Protein AF-A0AA35JMY0-F1 (afdb_monomer_lite)

Organism: Saccharomyces uvarum (NCBI:txid230603)

InterPro domains:
  IPR012470 PDR1 up-regulated protein 1-like [PF07954] (32-200)

Structure (mmCIF, N/CA/C/O backbone):
data_AF-A0AA35JMY0-F1
#
_entry.id   AF-A0AA35JMY0-F1
#
loop_
_atom_site.group_PDB
_atom_site.id
_atom_site.type_symbol
_atom_site.label_atom_id
_atom_site.label_alt_id
_atom_site.label_comp_id
_atom_site.label_asym_id
_atom_site.label_entity_id
_atom_site.label_seq_id
_atom_site.pdbx_PDB_ins_code
_atom_site.Cartn_x
_atom_site.Cartn_y
_atom_site.Cartn_z
_atom_site.occupancy
_atom_site.B_iso_or_equiv
_atom_site.auth_seq_id
_atom_site.auth_comp_id
_atom_site.auth_asym_id
_atom_site.auth_atom_id
_atom_site.pdbx_PDB_model_num
ATOM 1 N N . MET A 1 1 ? 14.045 -57.593 -53.885 1.00 45.78 1 MET A N 1
ATOM 2 C CA . MET A 1 1 ? 14.157 -57.003 -52.536 1.00 45.78 1 MET A CA 1
ATOM 3 C C . MET A 1 1 ? 14.607 -55.562 -52.691 1.00 45.78 1 MET A C 1
ATOM 5 O O . MET A 1 1 ? 15.755 -55.337 -53.034 1.00 45.78 1 MET A O 1
ATOM 9 N N . LEU A 1 2 ? 13.684 -54.616 -52.549 1.00 40.22 2 LEU A N 1
ATOM 10 C CA . LEU A 1 2 ? 13.948 -53.176 -52.483 1.00 40.22 2 LEU A CA 1
ATOM 11 C C . LEU A 1 2 ? 12.751 -52.584 -51.735 1.00 40.22 2 LEU A C 1
ATOM 13 O O . LEU A 1 2 ? 11.713 -52.295 -52.327 1.00 40.22 2 LEU A O 1
ATOM 17 N N . GLY A 1 3 ? 12.860 -52.570 -50.407 1.00 39.22 3 GLY A N 1
ATOM 18 C CA . GLY A 1 3 ? 11.890 -51.925 -49.532 1.00 39.22 3 GLY A CA 1
ATOM 19 C C . GLY A 1 3 ? 12.074 -50.418 -49.634 1.00 39.22 3 GLY A C 1
ATOM 20 O O . GLY A 1 3 ? 13.166 -49.915 -49.387 1.00 39.22 3 GLY A O 1
ATOM 21 N N . LYS A 1 4 ? 11.021 -49.712 -50.047 1.00 45.56 4 LYS A N 1
ATOM 22 C CA . LYS A 1 4 ? 10.926 -48.264 -49.884 1.00 45.56 4 LYS A CA 1
ATOM 23 C C . LYS A 1 4 ? 10.502 -48.002 -48.444 1.00 45.56 4 LYS A C 1
ATOM 25 O O . LYS A 1 4 ? 9.376 -48.319 -48.076 1.00 45.56 4 LYS A O 1
ATOM 30 N N . GLU A 1 5 ? 11.413 -47.462 -47.648 1.00 44.62 5 GLU A N 1
ATOM 31 C CA . GLU A 1 5 ? 11.080 -46.814 -46.384 1.00 44.62 5 GLU A CA 1
ATOM 32 C C . GLU A 1 5 ? 10.416 -45.470 -46.707 1.00 44.62 5 GLU A C 1
ATOM 34 O O . GLU A 1 5 ? 11.042 -44.554 -47.242 1.00 44.62 5 GLU A O 1
ATOM 39 N N . GLU A 1 6 ? 9.115 -45.371 -46.437 1.00 40.38 6 GLU A N 1
ATOM 40 C CA . GLU A 1 6 ? 8.417 -44.093 -46.351 1.00 40.38 6 GLU A CA 1
ATOM 41 C C . GLU A 1 6 ? 8.789 -43.428 -45.025 1.00 40.38 6 GLU A C 1
ATOM 43 O O . GLU A 1 6 ? 8.288 -43.779 -43.958 1.00 40.38 6 GLU A O 1
ATOM 48 N N . SER A 1 7 ? 9.676 -42.440 -45.097 1.00 44.41 7 SER A N 1
ATOM 49 C CA . SER A 1 7 ? 9.934 -41.509 -44.004 1.00 44.41 7 SER A CA 1
ATOM 50 C C . SER A 1 7 ? 8.711 -40.614 -43.791 1.00 44.41 7 SER A C 1
ATOM 52 O O . SER A 1 7 ? 8.608 -39.526 -44.359 1.00 44.41 7 SER A O 1
ATOM 54 N N . GLN A 1 8 ? 7.781 -41.054 -42.945 1.00 41.25 8 GLN A N 1
ATOM 55 C CA . GLN A 1 8 ? 6.815 -40.172 -42.296 1.00 41.25 8 GLN A CA 1
ATOM 56 C C . GLN A 1 8 ? 7.553 -39.297 -41.276 1.00 41.25 8 GLN A C 1
ATOM 58 O O . GLN A 1 8 ? 7.654 -39.631 -40.101 1.00 41.25 8 GLN A O 1
ATOM 63 N N . ASN A 1 9 ? 8.081 -38.162 -41.729 1.00 44.16 9 ASN A N 1
ATOM 64 C CA . ASN A 1 9 ? 8.510 -37.079 -40.849 1.00 44.16 9 ASN A CA 1
ATOM 65 C C . ASN A 1 9 ? 7.818 -35.788 -41.295 1.00 44.16 9 ASN A C 1
ATOM 67 O O . ASN A 1 9 ? 8.393 -34.926 -41.948 1.00 44.16 9 ASN A O 1
ATOM 71 N N . ALA A 1 10 ? 6.535 -35.698 -40.950 1.00 41.53 10 ALA A N 1
ATOM 72 C CA . ALA A 1 10 ? 5.748 -34.472 -40.988 1.00 41.53 10 ALA A CA 1
ATOM 73 C C . ALA A 1 10 ? 5.119 -34.266 -39.601 1.00 41.53 10 ALA A C 1
ATOM 75 O O . ALA A 1 10 ? 3.918 -34.418 -39.384 1.00 41.53 10 ALA A O 1
ATOM 76 N N . HIS A 1 11 ? 5.976 -33.970 -38.627 1.00 40.06 11 HIS A N 1
ATOM 77 C CA . HIS A 1 11 ? 5.605 -33.395 -37.333 1.00 40.06 11 HIS A CA 1
ATOM 78 C C . HIS A 1 11 ? 6.356 -32.070 -37.172 1.00 40.06 11 HIS A C 1
ATOM 80 O O . HIS A 1 11 ? 7.231 -31.904 -36.333 1.00 40.06 11 HIS A O 1
ATOM 86 N N . SER A 1 12 ? 6.036 -31.118 -38.043 1.00 46.97 12 SER A N 1
ATOM 87 C CA . SER A 1 12 ? 6.478 -29.728 -37.936 1.00 46.97 12 SER A CA 1
ATOM 88 C C . SER A 1 12 ? 5.347 -28.851 -38.464 1.00 46.97 12 SER A C 1
ATOM 90 O O . SER A 1 12 ? 5.264 -28.576 -39.658 1.00 46.97 12 SER A O 1
ATOM 92 N N . GLY A 1 13 ? 4.401 -28.515 -37.589 1.00 40.03 13 GLY A N 1
ATOM 93 C CA . GLY A 1 13 ? 3.223 -27.734 -37.984 1.00 40.03 13 GLY A CA 1
ATOM 94 C C . GLY A 1 13 ? 2.142 -27.553 -36.919 1.00 40.03 13 GLY A C 1
ATOM 95 O O . GLY A 1 13 ? 1.130 -26.927 -37.201 1.00 40.03 13 GLY A O 1
ATOM 96 N N . GLN A 1 14 ? 2.336 -28.060 -35.698 1.00 40.75 14 GLN A N 1
ATOM 97 C CA . GLN A 1 14 ? 1.513 -27.708 -34.538 1.00 40.75 14 GLN A CA 1
ATOM 98 C C . GLN A 1 14 ? 2.301 -26.790 -33.591 1.00 40.75 14 GLN A C 1
ATOM 100 O O . GLN A 1 14 ? 2.479 -27.083 -32.417 1.00 40.75 14 GLN A O 1
ATOM 105 N N . GLU A 1 15 ? 2.775 -25.657 -34.111 1.00 42.94 15 GLU A N 1
ATOM 106 C CA . GLU A 1 15 ? 3.066 -24.463 -33.295 1.00 42.94 15 GLU A CA 1
ATOM 107 C C . GLU A 1 15 ? 1.832 -23.544 -33.235 1.00 42.94 15 GLU A C 1
ATOM 109 O O . GLU A 1 15 ? 1.932 -22.328 -33.102 1.00 42.94 15 GLU A O 1
ATOM 114 N N . ILE A 1 16 ? 0.637 -24.131 -33.337 1.00 47.00 16 ILE A N 1
ATOM 115 C CA . ILE A 1 16 ? -0.617 -23.433 -33.083 1.00 47.00 16 ILE A CA 1
ATOM 116 C C . ILE A 1 16 ? -0.778 -23.371 -31.566 1.00 47.00 16 ILE A C 1
ATOM 118 O O . ILE A 1 16 ? -1.162 -24.339 -30.914 1.00 47.00 16 ILE A O 1
ATOM 122 N N . GLU A 1 17 ? -0.398 -22.222 -31.015 1.00 48.06 17 GLU A N 1
ATOM 123 C CA . GLU A 1 17 ? -1.314 -21.457 -30.171 1.00 48.06 17 GLU A CA 1
ATOM 124 C C . GLU A 1 17 ? -2.043 -22.277 -29.100 1.00 48.06 17 GLU A C 1
ATOM 126 O O . GLU A 1 17 ? -3.267 -22.294 -29.015 1.00 48.06 17 GLU A O 1
ATOM 131 N N . ASN A 1 18 ? -1.297 -22.847 -28.156 1.00 54.75 18 ASN A N 1
ATOM 132 C CA . ASN A 1 18 ? -1.844 -22.978 -26.805 1.00 54.75 18 ASN A CA 1
ATOM 133 C C . ASN A 1 18 ? -1.841 -21.586 -26.146 1.00 54.75 18 ASN A C 1
ATOM 135 O O . ASN A 1 18 ? -1.177 -21.342 -25.135 1.00 54.75 18 ASN A O 1
ATOM 139 N N . GLU A 1 19 ? -2.537 -20.629 -26.767 1.00 59.16 19 GLU A N 1
ATOM 140 C CA . GLU A 1 19 ? -2.896 -19.373 -26.130 1.00 59.16 19 GLU A CA 1
ATOM 141 C C . GLU A 1 19 ? -3.836 -19.747 -24.989 1.00 59.16 19 GLU A C 1
ATOM 143 O O . GLU A 1 19 ? -4.967 -20.187 -25.187 1.00 59.16 19 GLU A O 1
ATOM 148 N N . LEU A 1 20 ? -3.325 -19.691 -23.759 1.00 71.56 20 LEU A N 1
ATOM 149 C CA . LEU A 1 20 ? -4.120 -20.081 -22.605 1.00 71.56 20 LEU A CA 1
ATOM 150 C C . LEU A 1 20 ? -5.391 -19.214 -22.575 1.00 71.56 20 LEU A C 1
ATOM 152 O O . LEU A 1 20 ? -5.284 -17.994 -22.704 1.00 71.56 20 LEU A O 1
ATOM 156 N N . PRO A 1 21 ? -6.580 -19.782 -22.304 1.0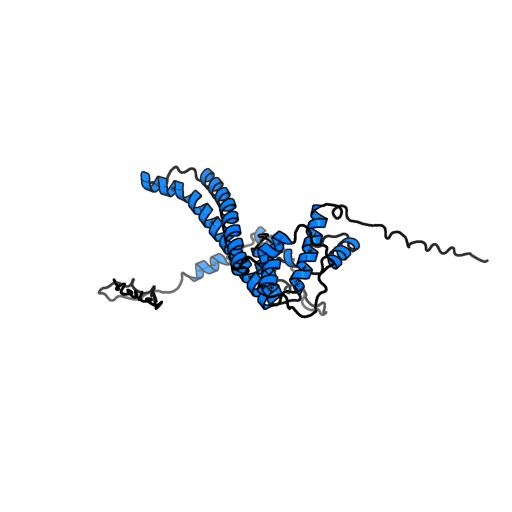0 74.62 21 PRO A N 1
ATOM 157 C CA . PRO A 1 21 ? -7.869 -19.086 -22.442 1.00 74.62 21 PRO A CA 1
ATOM 158 C C . PRO A 1 21 ? -8.038 -17.875 -21.503 1.00 74.62 21 PRO A C 1
ATOM 160 O O . PRO A 1 21 ? -9.022 -17.139 -21.569 1.00 74.62 21 PRO A O 1
ATOM 163 N N . PHE A 1 22 ? -7.104 -17.656 -20.573 1.00 79.25 22 PHE A N 1
ATOM 164 C CA . PHE A 1 22 ? -7.071 -16.457 -19.740 1.00 79.25 22 PHE A CA 1
ATOM 165 C C . PHE A 1 22 ? -6.272 -15.294 -20.353 1.00 79.25 22 PHE A C 1
ATOM 167 O O . PHE A 1 22 ? -6.465 -14.166 -19.903 1.00 79.25 22 PHE A O 1
ATOM 174 N N . MET A 1 23 ? -5.410 -15.533 -21.349 1.00 79.44 23 MET A N 1
ATOM 175 C CA . MET A 1 23 ? -4.573 -14.502 -21.982 1.00 79.44 23 MET A CA 1
ATOM 176 C C . MET A 1 23 ? -5.393 -13.503 -22.801 1.00 79.44 23 MET A C 1
ATOM 178 O O . MET A 1 23 ? -5.073 -12.316 -22.845 1.00 79.44 23 MET A O 1
ATOM 182 N N . GLU A 1 24 ? -6.506 -13.952 -23.374 1.00 83.38 24 GLU A N 1
ATOM 183 C CA . GLU A 1 24 ? -7.422 -13.094 -24.127 1.00 83.38 24 GLU A CA 1
ATOM 184 C C . GLU A 1 24 ? -8.204 -12.124 -23.232 1.00 83.38 24 GLU A C 1
ATOM 186 O O . GLU A 1 24 ? -8.737 -11.118 -23.710 1.00 83.38 24 GLU A O 1
ATOM 191 N N . ARG A 1 25 ? -8.262 -12.383 -21.916 1.00 90.62 25 ARG A N 1
ATOM 192 C CA . ARG A 1 25 ? -9.084 -11.592 -20.998 1.00 90.62 25 ARG A CA 1
ATOM 193 C C . ARG A 1 25 ? -8.548 -10.157 -20.884 1.00 90.62 25 ARG A C 1
ATOM 195 O O . ARG A 1 25 ? -7.354 -9.957 -20.655 1.00 90.62 25 ARG A O 1
ATOM 202 N N . PRO A 1 26 ? -9.423 -9.133 -20.914 1.00 91.44 26 PRO A N 1
ATOM 203 C CA . PRO A 1 26 ? -8.998 -7.731 -20.924 1.00 91.44 26 PRO A CA 1
ATOM 204 C C . PRO A 1 26 ? -8.248 -7.316 -19.651 1.00 91.44 26 PRO A C 1
ATOM 206 O O . PRO A 1 26 ? -7.350 -6.480 -19.705 1.00 91.44 26 PRO A O 1
ATOM 209 N N . TRP A 1 27 ? -8.577 -7.910 -18.498 1.00 90.00 27 TRP A N 1
ATOM 210 C CA . TRP A 1 27 ? -7.848 -7.646 -17.254 1.00 90.00 27 TRP A CA 1
ATOM 211 C C . TRP A 1 27 ? -6.418 -8.199 -17.293 1.00 90.00 27 TRP A C 1
ATOM 213 O O . TRP A 1 27 ? -5.529 -7.594 -16.699 1.00 90.00 27 TRP A O 1
ATOM 223 N N . PHE A 1 28 ? -6.189 -9.320 -17.990 1.00 90.25 28 PHE A N 1
ATOM 224 C CA . PHE A 1 28 ? -4.869 -9.936 -18.094 1.00 90.25 28 PHE A CA 1
ATOM 225 C C . PHE A 1 28 ? -3.967 -9.104 -18.999 1.00 90.25 28 PHE A C 1
ATOM 227 O O . PHE A 1 28 ? -2.862 -8.774 -18.585 1.00 90.25 28 PHE A O 1
ATOM 234 N N . LYS A 1 29 ? -4.464 -8.678 -20.170 1.00 90.38 29 LYS A N 1
ATOM 235 C CA . LYS A 1 29 ? -3.730 -7.786 -21.085 1.00 90.38 29 LYS A CA 1
ATOM 236 C C . LYS A 1 29 ? -3.263 -6.510 -20.378 1.00 90.38 29 LYS A C 1
ATOM 238 O O . LYS A 1 29 ? -2.079 -6.199 -20.409 1.00 90.38 29 LYS A O 1
ATOM 243 N N . LYS A 1 30 ? -4.162 -5.853 -19.632 1.00 90.50 30 LYS A N 1
ATOM 244 C CA . LYS A 1 30 ? -3.826 -4.668 -18.822 1.00 90.50 30 LYS A CA 1
ATOM 245 C C . LYS A 1 30 ? -2.805 -4.969 -17.724 1.00 90.50 30 LYS A C 1
ATOM 247 O O . LYS A 1 30 ? -1.885 -4.192 -17.507 1.00 90.50 30 LYS A O 1
ATOM 252 N N . ALA A 1 31 ? -2.961 -6.082 -17.007 1.00 89.25 31 ALA A N 1
ATOM 253 C CA . ALA A 1 31 ? -2.015 -6.467 -15.961 1.00 89.25 31 ALA A CA 1
ATOM 254 C C . ALA A 1 31 ? -0.629 -6.800 -16.533 1.00 89.25 31 ALA A C 1
ATOM 256 O O . ALA A 1 31 ? 0.378 -6.481 -15.909 1.00 89.25 31 ALA A O 1
ATOM 257 N N . TYR A 1 32 ? -0.584 -7.421 -17.711 1.00 91.00 32 TYR A N 1
ATOM 258 C CA . TYR A 1 32 ? 0.640 -7.758 -18.423 1.00 91.00 32 TYR A CA 1
ATOM 259 C C . TYR A 1 32 ? 1.364 -6.508 -18.930 1.00 91.00 32 TYR A C 1
ATOM 261 O O . TYR A 1 32 ? 2.553 -6.355 -18.672 1.00 91.00 32 TYR A O 1
ATOM 269 N N . GLU A 1 33 ? 0.639 -5.573 -19.543 1.00 92.12 33 GLU A N 1
ATOM 270 C CA . GLU A 1 33 ? 1.162 -4.261 -19.942 1.00 92.12 33 GLU A CA 1
ATOM 271 C C . GLU A 1 33 ? 1.738 -3.503 -18.737 1.00 92.12 33 GLU A C 1
ATOM 273 O O . GLU A 1 33 ? 2.888 -3.074 -18.760 1.00 92.12 33 GLU A O 1
ATOM 278 N N . LYS A 1 34 ? 0.995 -3.448 -17.621 1.00 91.19 34 LYS A N 1
ATOM 279 C CA . LYS A 1 34 ? 1.494 -2.859 -16.369 1.00 91.19 34 LYS A CA 1
ATOM 280 C C . LYS A 1 34 ? 2.696 -3.595 -15.785 1.00 91.19 34 LYS A C 1
ATOM 282 O O . LYS A 1 34 ? 3.521 -2.967 -15.129 1.00 91.19 34 LYS A O 1
ATOM 287 N N . ALA A 1 35 ? 2.803 -4.906 -15.987 1.00 91.94 35 ALA A N 1
ATOM 288 C CA . ALA A 1 35 ? 3.957 -5.676 -15.539 1.00 91.94 35 ALA A CA 1
ATOM 289 C C . ALA A 1 35 ? 5.205 -5.377 -16.380 1.00 91.94 35 ALA A C 1
ATOM 291 O O . ALA A 1 35 ? 6.293 -5.298 -15.812 1.00 91.94 35 ALA A O 1
ATOM 292 N N . ILE A 1 36 ? 5.052 -5.188 -17.696 1.00 93.88 36 ILE A N 1
ATOM 293 C CA . ILE A 1 36 ? 6.133 -4.740 -18.587 1.00 93.88 36 ILE A CA 1
ATOM 294 C C . ILE A 1 36 ? 6.589 -3.342 -18.175 1.00 93.88 36 ILE A C 1
ATOM 296 O O . ILE A 1 36 ? 7.762 -3.163 -17.858 1.00 93.88 36 ILE A O 1
ATOM 300 N N . GLU A 1 37 ? 5.650 -2.399 -18.057 1.00 93.00 37 GLU A N 1
ATOM 301 C CA . GLU A 1 37 ? 5.932 -1.027 -17.620 1.00 93.00 37 GLU A CA 1
ATOM 302 C C . GLU A 1 37 ? 6.642 -1.016 -16.255 1.00 93.00 37 GLU A C 1
ATOM 304 O O . GLU A 1 37 ? 7.594 -0.273 -16.035 1.00 93.00 37 GLU A O 1
ATOM 309 N N . PHE A 1 38 ? 6.228 -1.889 -15.332 1.00 94.62 38 PHE A N 1
ATOM 310 C CA . PHE A 1 38 ? 6.887 -2.033 -14.036 1.00 94.62 38 PHE A CA 1
ATOM 311 C C . PHE A 1 38 ? 8.324 -2.526 -14.162 1.00 94.62 38 PHE A C 1
ATOM 313 O O . PHE A 1 38 ? 9.200 -1.982 -13.495 1.00 94.62 38 PHE A O 1
ATOM 320 N N . HIS A 1 39 ? 8.566 -3.547 -14.983 1.00 94.75 39 HIS A N 1
ATOM 321 C CA . HIS A 1 39 ? 9.898 -4.110 -15.164 1.00 94.75 39 HIS A CA 1
ATOM 322 C C . HIS A 1 39 ? 10.859 -3.072 -15.755 1.00 94.75 39 HIS A C 1
ATOM 324 O O . HIS A 1 39 ? 11.919 -2.835 -15.183 1.00 94.75 39 HIS A O 1
ATOM 330 N N . GLU A 1 40 ? 10.440 -2.383 -16.817 1.00 93.25 40 GLU A N 1
ATOM 331 C CA . GLU A 1 40 ? 11.220 -1.322 -17.469 1.00 93.25 40 GLU A CA 1
ATOM 332 C C . GLU A 1 40 ? 11.575 -0.196 -16.487 1.00 93.25 40 GLU A C 1
ATOM 334 O O . GLU A 1 40 ? 12.716 0.258 -16.419 1.00 93.25 40 GLU A O 1
ATOM 339 N N . ARG A 1 41 ? 10.619 0.226 -15.651 1.00 92.38 41 ARG A N 1
ATOM 340 C CA . ARG A 1 41 ? 10.866 1.255 -14.630 1.00 92.38 41 ARG A CA 1
ATOM 341 C C . ARG A 1 41 ? 11.710 0.738 -13.462 1.00 92.38 41 ARG A C 1
ATOM 343 O O . ARG A 1 41 ? 12.453 1.522 -12.876 1.00 92.38 41 ARG A O 1
ATOM 350 N N . ASP A 1 42 ? 11.609 -0.542 -13.098 1.00 94.06 42 ASP A N 1
ATOM 351 C CA . ASP A 1 42 ? 12.406 -1.134 -12.014 1.00 94.06 42 ASP A CA 1
ATOM 352 C C . ASP A 1 42 ? 13.877 -1.293 -12.406 1.00 94.06 42 ASP A C 1
ATOM 354 O O . ASP A 1 42 ? 14.757 -1.124 -11.558 1.00 94.06 42 ASP A O 1
ATOM 358 N N . GLU A 1 43 ? 14.168 -1.565 -13.678 1.00 92.38 43 GLU A N 1
ATOM 359 C CA . GLU A 1 43 ? 15.540 -1.635 -14.191 1.00 92.38 43 GLU A CA 1
ATOM 360 C C . GLU A 1 43 ? 16.291 -0.311 -14.035 1.00 92.38 43 GLU A C 1
ATOM 362 O O . GLU A 1 43 ? 17.464 -0.323 -13.662 1.00 92.38 43 GLU A O 1
ATOM 367 N N . LEU A 1 44 ? 15.591 0.814 -14.204 1.00 92.00 44 LEU A N 1
ATOM 368 C CA . LEU A 1 44 ? 16.133 2.167 -14.043 1.00 92.00 44 LEU A CA 1
ATOM 369 C C . LEU A 1 44 ? 16.343 2.583 -12.574 1.00 92.00 44 LEU A C 1
ATOM 371 O O . LEU A 1 44 ? 16.899 3.650 -12.310 1.00 92.00 44 LEU A O 1
ATOM 375 N N . LEU A 1 45 ? 15.873 1.795 -11.598 1.00 92.62 45 LEU A N 1
ATOM 376 C CA . LEU A 1 45 ? 15.989 2.139 -10.179 1.00 92.62 45 LEU A CA 1
ATOM 377 C C . LEU A 1 45 ? 17.344 1.743 -9.589 1.00 92.62 45 LEU A C 1
ATOM 379 O O . LEU A 1 45 ? 17.658 0.554 -9.435 1.00 92.62 45 LEU A O 1
ATOM 383 N N . ASP A 1 46 ? 18.052 2.748 -9.080 1.00 93.56 46 ASP A N 1
ATOM 384 C CA . ASP A 1 46 ? 19.264 2.564 -8.289 1.00 93.56 46 ASP A CA 1
ATOM 385 C C . ASP A 1 46 ? 18.983 1.911 -6.928 1.00 93.56 46 ASP A C 1
ATOM 387 O O . ASP A 1 46 ? 17.880 1.966 -6.371 1.00 93.56 46 ASP A O 1
ATOM 391 N N . ALA A 1 47 ? 20.028 1.351 -6.313 1.00 93.81 47 ALA A N 1
ATOM 392 C CA . ALA A 1 47 ? 19.950 0.784 -4.966 1.00 93.81 47 ALA A CA 1
ATOM 393 C C . ALA A 1 47 ? 19.405 1.805 -3.944 1.00 93.81 47 ALA A C 1
ATOM 395 O O . ALA A 1 47 ? 18.505 1.505 -3.156 1.00 93.81 47 ALA A O 1
ATOM 396 N N . ARG A 1 48 ? 19.890 3.051 -3.985 1.00 94.25 48 ARG A N 1
ATOM 397 C CA . ARG A 1 48 ? 19.416 4.103 -3.072 1.00 94.25 48 ARG A CA 1
ATOM 398 C C . ARG A 1 48 ? 17.933 4.426 -3.286 1.00 94.25 48 ARG A C 1
ATOM 400 O O . ARG A 1 48 ? 17.228 4.705 -2.316 1.00 94.25 48 ARG A O 1
ATOM 407 N N . ASP A 1 49 ? 17.448 4.366 -4.523 1.00 94.94 49 ASP A N 1
ATOM 408 C CA . ASP A 1 49 ? 16.045 4.643 -4.872 1.00 94.94 49 ASP A CA 1
ATOM 409 C C . ASP A 1 49 ? 15.134 3.559 -4.317 1.00 94.94 49 ASP A C 1
ATOM 411 O O . ASP A 1 49 ? 14.127 3.851 -3.671 1.00 94.94 49 ASP A O 1
ATOM 415 N N . ARG A 1 50 ? 15.554 2.300 -4.466 1.00 95.38 50 ARG A N 1
ATOM 416 C CA . ARG A 1 50 ? 14.881 1.135 -3.882 1.00 95.38 50 ARG A CA 1
ATOM 417 C C . ARG A 1 50 ? 14.783 1.268 -2.363 1.00 95.38 50 ARG A C 1
ATOM 419 O O . ARG A 1 50 ? 13.713 1.070 -1.789 1.00 95.38 50 ARG A O 1
ATOM 426 N N . LEU A 1 51 ? 15.852 1.688 -1.686 1.00 96.56 51 LEU A N 1
ATOM 427 C CA . LEU A 1 51 ? 15.799 1.906 -0.239 1.00 96.56 51 LEU A CA 1
ATOM 428 C C . LEU A 1 51 ? 14.777 2.992 0.143 1.00 96.56 51 LEU A C 1
ATOM 430 O O . LEU A 1 51 ? 14.016 2.808 1.096 1.00 96.56 51 LEU A O 1
ATOM 434 N N . GLU A 1 52 ? 14.712 4.104 -0.583 1.00 96.25 52 GLU A N 1
ATOM 435 C CA . GLU A 1 52 ? 13.746 5.175 -0.304 1.00 96.25 52 GLU A CA 1
ATOM 436 C C . GLU A 1 52 ? 12.301 4.785 -0.616 1.00 96.25 52 GLU A C 1
ATOM 438 O O . GLU A 1 52 ? 11.408 5.068 0.192 1.00 96.25 52 GLU A O 1
ATOM 443 N N . LEU A 1 53 ? 12.070 4.061 -1.712 1.00 96.31 53 LEU A N 1
ATOM 444 C CA . LEU A 1 53 ? 10.776 3.455 -2.024 1.00 96.31 53 LEU A CA 1
ATOM 445 C C . LEU A 1 53 ? 10.355 2.480 -0.922 1.00 96.31 53 LEU A C 1
ATOM 447 O O . LEU A 1 53 ? 9.222 2.544 -0.438 1.00 96.31 53 LEU A O 1
ATOM 451 N N . SER A 1 54 ? 11.278 1.645 -0.434 1.00 96.94 54 SER A N 1
ATOM 452 C CA . SER A 1 54 ? 10.999 0.702 0.653 1.00 96.94 54 SER A CA 1
ATOM 453 C C . SER A 1 54 ? 10.541 1.418 1.929 1.00 96.94 54 SER A C 1
ATOM 455 O O . SER A 1 54 ? 9.560 0.999 2.553 1.00 96.94 54 SER A O 1
ATOM 457 N N . LYS A 1 55 ? 11.193 2.537 2.284 1.00 97.44 55 LYS A N 1
ATOM 458 C CA . LYS A 1 55 ? 10.851 3.381 3.440 1.00 97.44 55 LYS A CA 1
ATOM 459 C C . LYS A 1 55 ? 9.510 4.086 3.241 1.00 97.44 55 LYS A C 1
ATOM 461 O O . LYS A 1 55 ? 8.700 4.114 4.171 1.00 97.44 55 LYS A O 1
ATOM 466 N N . ALA A 1 56 ? 9.249 4.614 2.045 1.00 96.88 56 ALA A N 1
ATOM 467 C CA . ALA A 1 56 ? 7.983 5.263 1.718 1.00 96.88 56 ALA A CA 1
ATOM 468 C C . ALA A 1 56 ? 6.813 4.284 1.847 1.00 96.88 56 ALA A C 1
ATOM 470 O O . ALA A 1 56 ? 5.891 4.537 2.626 1.00 96.88 56 ALA A O 1
ATOM 471 N N . TYR A 1 57 ? 6.897 3.120 1.205 1.00 97.25 57 TYR A N 1
ATOM 472 C CA . TYR A 1 57 ? 5.874 2.082 1.306 1.00 97.25 57 TYR A CA 1
ATOM 473 C C . TYR A 1 57 ? 5.726 1.525 2.725 1.00 97.25 57 TYR A C 1
ATOM 475 O O . TYR A 1 57 ? 4.601 1.304 3.177 1.00 97.25 57 TYR A O 1
ATOM 483 N N . ARG A 1 58 ? 6.823 1.395 3.486 1.00 97.38 58 ARG A N 1
ATOM 484 C CA . ARG A 1 58 ? 6.760 1.020 4.910 1.00 97.38 58 ARG A CA 1
ATOM 485 C C . ARG A 1 58 ? 5.971 2.040 5.723 1.00 97.38 58 ARG A C 1
ATOM 487 O O . ARG A 1 58 ? 5.195 1.661 6.596 1.00 97.38 58 ARG A O 1
ATOM 494 N N . SER A 1 59 ? 6.174 3.329 5.456 1.00 97.31 59 SER A N 1
ATOM 495 C CA . SER A 1 59 ? 5.456 4.403 6.147 1.00 97.31 59 SER A CA 1
ATOM 496 C C . SER A 1 59 ? 3.960 4.400 5.815 1.00 97.31 59 SER A C 1
ATOM 498 O O . SER A 1 59 ? 3.142 4.548 6.719 1.00 97.31 59 SER A O 1
ATOM 500 N N . ILE A 1 60 ? 3.596 4.118 4.558 1.00 96.56 60 ILE A N 1
ATOM 501 C CA . ILE A 1 60 ? 2.200 3.967 4.121 1.00 96.56 60 ILE A CA 1
ATOM 502 C C . ILE A 1 60 ? 1.553 2.751 4.795 1.00 96.56 60 ILE A C 1
ATOM 504 O O . ILE A 1 60 ? 0.458 2.864 5.339 1.00 96.56 60 ILE A O 1
ATOM 508 N N . ALA A 1 61 ? 2.241 1.606 4.824 1.00 96.81 61 ALA A N 1
ATOM 509 C CA . ALA A 1 61 ? 1.755 0.399 5.492 1.00 96.81 61 ALA A CA 1
ATOM 510 C C . ALA A 1 61 ? 1.545 0.619 7.002 1.00 96.81 61 ALA A C 1
ATOM 512 O O . ALA A 1 61 ? 0.526 0.215 7.559 1.00 96.81 61 ALA A O 1
ATOM 513 N N . LYS A 1 62 ? 2.471 1.325 7.667 1.00 97.38 62 LYS A N 1
ATOM 514 C CA . LYS A 1 62 ? 2.306 1.721 9.073 1.00 97.38 62 LYS A CA 1
ATOM 515 C C . LYS A 1 62 ? 1.099 2.638 9.264 1.00 97.38 62 LYS A C 1
ATOM 517 O O . LYS A 1 62 ? 0.335 2.411 10.195 1.00 97.38 62 LYS A O 1
ATOM 522 N N . ALA A 1 63 ? 0.904 3.630 8.396 1.00 97.00 63 ALA A N 1
ATOM 523 C CA . ALA A 1 63 ? -0.250 4.525 8.467 1.00 97.00 63 ALA A CA 1
ATOM 524 C C . ALA A 1 63 ? -1.577 3.771 8.278 1.00 97.00 63 ALA A C 1
ATOM 526 O O . ALA A 1 63 ? -2.528 4.019 9.009 1.00 97.00 63 ALA A O 1
ATOM 527 N N . GLN A 1 64 ? -1.629 2.805 7.359 1.00 95.81 64 GLN A N 1
ATOM 528 C CA . GLN A 1 64 ? -2.779 1.915 7.169 1.00 95.81 64 GLN A CA 1
ATOM 529 C C . GLN A 1 64 ? -3.098 1.089 8.420 1.00 95.81 64 GLN A C 1
ATOM 531 O O . GLN A 1 64 ? -4.262 0.994 8.816 1.00 95.81 64 GLN A O 1
ATOM 536 N N . MET A 1 65 ? -2.064 0.519 9.043 1.00 96.44 65 MET A N 1
ATOM 537 C CA . MET A 1 65 ? -2.187 -0.277 10.263 1.00 96.44 65 MET A CA 1
ATOM 538 C C . MET A 1 65 ? -2.669 0.581 11.438 1.00 96.44 65 MET A C 1
ATOM 540 O O . MET A 1 65 ? -3.688 0.267 12.046 1.00 96.44 65 MET A O 1
ATOM 544 N N . TRP A 1 66 ? -1.976 1.685 11.731 1.00 97.62 66 TRP A N 1
ATOM 545 C CA . TRP A 1 66 ? -2.335 2.583 12.832 1.00 97.62 66 TRP A CA 1
ATOM 546 C C . TRP A 1 66 ? -3.679 3.272 12.604 1.00 97.62 66 TRP A C 1
ATOM 548 O O . TRP A 1 66 ? -4.485 3.339 13.524 1.00 97.62 66 TRP A O 1
ATOM 558 N N . GLY A 1 67 ? -3.963 3.719 11.380 1.00 97.06 67 GLY A N 1
ATOM 559 C CA . GLY A 1 67 ? -5.252 4.309 11.023 1.00 97.06 67 GLY A CA 1
ATOM 560 C C . GLY A 1 67 ? -6.409 3.326 11.195 1.00 97.06 67 GLY A C 1
ATOM 561 O O . GLY A 1 67 ? -7.438 3.692 11.756 1.00 97.06 67 GLY A O 1
ATOM 562 N N . GLY A 1 68 ? -6.220 2.066 10.794 1.00 96.44 68 GLY A N 1
ATOM 563 C CA . GLY A 1 68 ? -7.199 1.001 11.020 1.00 96.44 68 GLY A CA 1
ATOM 564 C C . GLY A 1 68 ? -7.460 0.742 12.502 1.00 96.44 68 GLY A C 1
ATOM 565 O O . GLY A 1 68 ? -8.614 0.734 12.930 1.00 96.44 68 GLY A O 1
ATOM 566 N N . TRP A 1 69 ? -6.397 0.588 13.298 1.00 97.81 69 TRP A N 1
ATOM 567 C CA . TRP A 1 69 ? -6.507 0.372 14.745 1.00 97.81 69 TRP A CA 1
ATOM 568 C C . TRP A 1 69 ? -7.142 1.553 15.477 1.00 97.81 69 TRP A C 1
ATOM 570 O O . TRP A 1 69 ? -7.964 1.334 16.368 1.00 97.81 69 TRP A O 1
ATOM 580 N N . LEU A 1 70 ? -6.811 2.788 15.094 1.00 98.00 70 LEU A N 1
ATOM 581 C CA . LEU A 1 70 ? -7.435 3.989 15.650 1.00 98.00 70 LEU A CA 1
ATOM 582 C C . LEU A 1 70 ? -8.923 4.045 15.298 1.00 98.00 70 LEU A C 1
ATOM 584 O O . LEU A 1 70 ? -9.745 4.175 16.199 1.00 98.00 70 LEU A O 1
ATOM 588 N N . GLY A 1 71 ? -9.280 3.858 14.023 1.00 97.62 71 GLY A N 1
ATOM 589 C CA . GLY A 1 71 ? -10.678 3.857 13.582 1.00 97.62 71 GLY A CA 1
ATOM 590 C C . GLY A 1 71 ? -11.520 2.779 14.269 1.00 97.62 71 GLY A C 1
ATOM 591 O O . GLY A 1 71 ? -12.621 3.063 14.743 1.00 97.62 71 GLY A O 1
ATOM 592 N N . PHE A 1 72 ? -10.976 1.565 14.395 1.00 97.62 72 PHE A N 1
ATOM 593 C CA . PHE A 1 72 ? -11.594 0.489 15.171 1.00 97.62 72 PHE A CA 1
ATOM 594 C C . PHE A 1 72 ? -11.798 0.895 16.630 1.00 97.62 72 PHE A C 1
ATOM 596 O O . PHE A 1 72 ? -12.909 0.798 17.146 1.00 97.62 72 PHE A O 1
ATOM 603 N N . SER A 1 73 ? -10.729 1.356 17.286 1.00 97.69 73 SER A N 1
ATOM 604 C CA . SER A 1 73 ? -10.728 1.673 18.715 1.00 97.69 73 SER A CA 1
ATOM 605 C C . SER A 1 73 ? -11.729 2.773 19.036 1.00 97.69 73 SER A C 1
ATOM 607 O O . SER A 1 73 ? -12.487 2.637 19.991 1.00 97.69 73 SER A O 1
ATOM 609 N N . THR A 1 74 ? -11.805 3.821 18.214 1.00 97.75 74 THR A N 1
ATOM 610 C CA . THR A 1 74 ? -12.798 4.885 18.386 1.00 97.75 74 THR A CA 1
ATOM 611 C C . THR A 1 74 ? -14.209 4.301 18.391 1.00 97.75 74 THR A C 1
ATOM 613 O O . THR A 1 74 ? -14.913 4.422 19.386 1.00 97.75 74 THR A O 1
ATOM 616 N N . VAL A 1 75 ? -14.615 3.573 17.350 1.00 96.62 75 VAL A N 1
ATOM 617 C CA . VAL A 1 75 ? -15.990 3.046 17.261 1.00 96.62 75 VAL A CA 1
ATOM 618 C C . VAL A 1 75 ? -16.279 1.976 18.317 1.00 96.62 75 VAL A C 1
ATOM 620 O O . VAL A 1 75 ? -17.381 1.929 18.868 1.00 96.62 75 VAL A O 1
ATOM 623 N N . PHE A 1 76 ? -15.295 1.133 18.629 1.00 96.25 76 PHE A N 1
ATOM 624 C CA . PHE A 1 76 ? -15.450 0.057 19.599 1.00 96.25 76 PHE A CA 1
ATOM 625 C C . PHE A 1 76 ? -15.549 0.583 21.035 1.00 96.25 76 PHE A C 1
ATOM 627 O O . PHE A 1 76 ? -16.446 0.157 21.763 1.00 96.25 76 PHE A O 1
ATOM 634 N N . PHE A 1 77 ? -14.681 1.517 21.444 1.00 96.50 77 PHE A N 1
ATOM 635 C CA . PHE A 1 77 ? -14.614 2.014 22.823 1.00 96.50 77 PHE A CA 1
ATOM 636 C C . PHE A 1 77 ? -15.603 3.144 23.129 1.00 96.50 77 PHE A C 1
ATOM 638 O O . PHE A 1 77 ? -16.054 3.229 24.272 1.00 96.50 77 PHE A O 1
ATOM 645 N N . THR A 1 78 ? -16.014 3.964 22.152 1.00 96.81 78 THR A N 1
ATOM 646 C CA . THR A 1 78 ? -16.991 5.054 22.362 1.00 96.81 78 THR A CA 1
ATOM 647 C C . THR A 1 78 ? -18.244 4.637 23.153 1.00 96.81 78 THR A C 1
ATOM 649 O O . THR A 1 78 ? -18.566 5.322 24.125 1.00 96.81 78 THR A O 1
ATOM 652 N N . PRO A 1 79 ? -18.961 3.538 22.836 1.00 94.19 79 PRO A N 1
ATOM 653 C CA . PRO A 1 79 ? -20.160 3.159 23.590 1.00 94.19 79 PRO A CA 1
ATOM 654 C C . PRO A 1 79 ? -19.866 2.730 25.036 1.00 94.19 79 PRO A C 1
ATOM 656 O O . PRO A 1 79 ? -20.710 2.934 25.910 1.00 94.19 79 PRO A O 1
ATOM 659 N N . PHE A 1 80 ? -18.689 2.159 25.309 1.00 94.75 80 PHE A N 1
ATOM 660 C CA . PHE A 1 80 ? -18.271 1.828 26.674 1.00 94.75 80 PHE A CA 1
ATOM 661 C C . PHE A 1 80 ? -17.911 3.086 27.457 1.00 94.75 80 PHE A C 1
ATOM 663 O O . PHE A 1 80 ? -18.394 3.246 28.573 1.00 94.75 80 PHE A O 1
ATOM 670 N N . ALA A 1 81 ? -17.146 4.000 26.852 1.00 96.06 81 ALA A N 1
ATOM 671 C CA . ALA A 1 81 ? -16.797 5.284 27.454 1.00 96.06 81 ALA A CA 1
ATOM 672 C C . ALA A 1 81 ? -18.054 6.111 27.770 1.00 96.06 81 ALA A C 1
ATOM 674 O O . ALA A 1 81 ? -18.208 6.603 28.885 1.00 96.06 81 ALA A O 1
ATOM 675 N N . TYR A 1 82 ? -19.005 6.176 26.832 1.00 96.19 82 TYR A N 1
ATOM 676 C CA . TYR A 1 82 ? -20.282 6.865 27.026 1.00 96.19 82 TYR A CA 1
ATOM 677 C C . TYR A 1 82 ? -21.102 6.271 28.179 1.00 96.19 82 TYR A C 1
ATOM 679 O O . TYR A 1 82 ? -21.657 6.999 29.004 1.00 96.19 82 TYR A O 1
ATOM 687 N N . ARG A 1 83 ? -21.180 4.937 28.259 1.00 93.88 83 ARG A N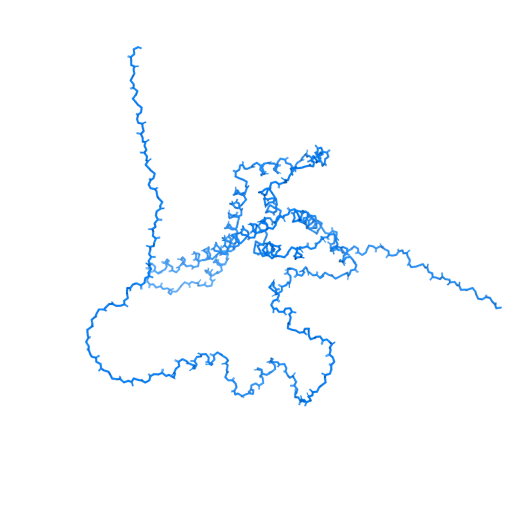 1
ATOM 688 C CA . ARG A 1 83 ? -21.929 4.261 29.324 1.00 93.88 83 ARG A CA 1
ATOM 689 C C . ARG A 1 83 ? -21.253 4.404 30.684 1.00 93.88 83 ARG A C 1
ATOM 691 O O . ARG A 1 83 ? -21.941 4.658 31.672 1.00 93.88 83 ARG A O 1
ATOM 698 N N . TYR A 1 84 ? -19.931 4.268 30.716 1.00 96.00 84 TYR A N 1
ATOM 699 C CA . TYR A 1 84 ? -19.128 4.462 31.914 1.00 96.00 84 TYR A CA 1
ATOM 700 C C . TYR A 1 84 ? -19.315 5.879 32.459 1.00 96.00 84 TYR A C 1
ATOM 702 O O . TYR A 1 84 ? -19.659 6.027 33.623 1.00 96.00 84 TYR A O 1
ATOM 710 N N . TYR A 1 85 ? -19.250 6.898 31.597 1.00 97.00 85 TYR A N 1
ATOM 711 C CA . TYR A 1 85 ? -19.473 8.292 31.984 1.00 97.00 85 TYR A CA 1
ATOM 712 C C . TYR A 1 85 ? -20.863 8.543 32.596 1.00 97.00 85 TYR A C 1
ATOM 714 O O . TYR A 1 85 ? -20.984 9.281 33.567 1.00 97.00 85 TYR A O 1
ATOM 722 N N . LYS A 1 86 ? -21.924 7.922 32.059 1.00 96.12 86 LYS A N 1
ATOM 723 C CA . LYS A 1 86 ? -23.296 8.136 32.557 1.00 96.12 86 LYS A CA 1
ATOM 724 C C . LYS A 1 86 ? -23.682 7.303 33.776 1.00 96.12 86 LYS A C 1
ATOM 726 O O . LYS A 1 86 ? -24.542 7.725 34.538 1.00 96.12 86 LYS A O 1
ATOM 731 N N . THR A 1 87 ? -23.149 6.090 33.905 1.00 93.44 87 THR A N 1
ATOM 732 C CA . THR A 1 87 ? -23.664 5.101 34.873 1.00 93.44 87 THR A CA 1
ATOM 733 C C . THR A 1 87 ? -22.602 4.528 35.804 1.00 93.44 87 THR A C 1
ATOM 735 O O . THR A 1 87 ? -22.943 3.724 36.665 1.00 93.44 87 THR A O 1
ATOM 738 N N . ASN A 1 88 ? -21.324 4.883 35.618 1.00 91.31 88 ASN A N 1
ATOM 739 C CA . ASN A 1 88 ? -20.169 4.249 36.270 1.00 91.31 88 ASN A CA 1
ATOM 740 C C . ASN A 1 88 ? -20.153 2.712 36.128 1.00 91.31 88 ASN A C 1
ATOM 742 O O . ASN A 1 88 ? -19.504 2.005 36.894 1.00 91.31 88 ASN A O 1
ATOM 746 N N . ALA A 1 89 ? -20.871 2.178 35.131 1.00 89.94 89 ALA A N 1
ATOM 747 C CA . ALA A 1 89 ? -21.040 0.753 34.908 1.00 89.94 89 ALA A CA 1
ATOM 748 C C . ALA A 1 89 ? -20.822 0.385 33.434 1.00 89.94 89 ALA A C 1
ATOM 750 O O . ALA A 1 89 ? -21.277 1.056 32.508 1.00 89.94 89 ALA A O 1
ATOM 751 N N . ILE A 1 90 ? -20.153 -0.748 33.218 1.00 85.50 90 ILE A N 1
ATOM 752 C CA . ILE A 1 90 ? -19.817 -1.282 31.884 1.00 85.50 90 ILE A CA 1
ATOM 753 C C . ILE A 1 90 ? -20.910 -2.253 31.381 1.00 85.50 90 ILE A C 1
ATOM 755 O O . ILE A 1 90 ? -21.027 -2.539 30.187 1.00 85.50 90 ILE A O 1
ATOM 759 N N . LYS A 1 91 ? -21.764 -2.752 32.285 1.00 88.88 91 LYS A N 1
ATOM 760 C CA . LYS A 1 91 ? -22.743 -3.814 32.004 1.00 88.88 91 LYS A CA 1
ATOM 761 C C . LYS A 1 91 ? -23.844 -3.350 31.059 1.00 88.88 91 LYS A C 1
ATOM 763 O O . LYS A 1 91 ? -24.533 -2.395 31.384 1.00 88.88 91 LYS A O 1
ATOM 768 N N . GLY A 1 92 ? -24.067 -4.092 29.968 1.00 87.88 92 GLY A N 1
ATOM 769 C CA . GLY A 1 92 ? -25.220 -3.977 29.059 1.00 87.88 92 GLY A CA 1
ATOM 770 C C . GLY A 1 92 ? -24.915 -3.397 27.672 1.00 87.88 92 GLY A C 1
ATOM 771 O O . GLY A 1 92 ? -25.843 -3.073 26.924 1.00 87.88 92 GLY A O 1
ATOM 772 N N . VAL A 1 93 ? -23.641 -3.179 27.334 1.00 90.25 93 VAL A N 1
ATOM 773 C CA . VAL A 1 93 ? -23.230 -2.815 25.971 1.00 90.25 93 VAL A CA 1
ATOM 774 C C . VAL A 1 93 ? -23.323 -4.060 25.086 1.00 90.25 93 VAL A C 1
ATOM 776 O O . VAL A 1 93 ? -22.810 -5.118 25.443 1.00 90.25 93 VAL A O 1
ATOM 779 N N . ARG A 1 94 ? -23.972 -3.954 23.920 1.00 93.19 94 ARG A N 1
ATOM 780 C CA . ARG A 1 94 ? -24.079 -5.062 22.954 1.00 93.19 94 ARG A CA 1
ATOM 781 C C . ARG A 1 94 ? -22.755 -5.236 22.195 1.00 93.19 94 ARG A C 1
ATOM 783 O O . ARG A 1 94 ? -22.614 -4.745 21.076 1.00 93.19 94 ARG A O 1
ATOM 790 N N . VAL A 1 95 ? -21.798 -5.936 22.808 1.00 94.25 95 VAL A N 1
ATOM 791 C CA . VAL A 1 95 ? -20.427 -6.129 22.292 1.00 94.25 95 VAL A CA 1
ATOM 792 C C . VAL A 1 95 ? -20.379 -6.621 20.836 1.00 94.25 95 VAL A C 1
ATOM 794 O O . VAL A 1 95 ? -19.666 -5.995 20.052 1.00 94.25 95 VAL A O 1
ATOM 797 N N . PRO A 1 96 ? -21.160 -7.640 20.409 1.00 95.94 96 PRO A N 1
ATOM 798 C CA . PRO A 1 96 ? -21.051 -8.161 19.042 1.00 95.94 96 PRO A CA 1
ATOM 799 C C . PRO A 1 96 ? -21.402 -7.123 17.970 1.00 95.94 96 PRO A C 1
ATOM 801 O O . PRO A 1 96 ? -20.725 -7.023 16.951 1.00 95.94 96 PRO A O 1
ATOM 804 N N . ARG A 1 97 ? -22.423 -6.288 18.216 1.00 94.56 97 ARG A N 1
ATOM 805 C CA . ARG A 1 97 ? -22.837 -5.239 17.272 1.00 94.56 97 ARG A CA 1
ATOM 806 C C . ARG A 1 97 ? -21.752 -4.175 17.114 1.00 94.56 97 ARG A C 1
ATOM 808 O O . ARG A 1 97 ? -21.442 -3.779 15.996 1.00 94.56 97 ARG A O 1
ATOM 815 N N . ASN A 1 98 ? -21.168 -3.732 18.226 1.00 93.44 98 ASN A N 1
ATOM 816 C CA . ASN A 1 98 ? -20.119 -2.712 18.208 1.00 93.44 98 ASN A CA 1
ATOM 817 C C . ASN A 1 98 ? -18.816 -3.242 17.612 1.00 93.44 98 ASN A C 1
ATOM 819 O O . ASN A 1 98 ? -18.110 -2.494 16.948 1.00 93.44 98 ASN A O 1
ATOM 823 N N . PHE A 1 99 ? -18.524 -4.531 17.793 1.00 95.81 99 PHE A N 1
ATOM 824 C CA . PHE A 1 99 ? -17.393 -5.178 17.142 1.00 95.81 99 PHE A CA 1
ATOM 825 C C . PHE A 1 99 ? -17.526 -5.153 15.614 1.00 95.81 99 PHE A C 1
ATOM 827 O O . PHE A 1 99 ? -16.599 -4.715 14.941 1.00 95.81 99 PHE A O 1
ATOM 834 N N . VAL A 1 100 ? -18.688 -5.532 15.062 1.00 96.88 100 VAL A N 1
ATOM 835 C CA . VAL A 1 100 ? -18.933 -5.477 13.605 1.00 96.88 100 VAL A CA 1
ATOM 836 C C . VAL A 1 100 ? -18.793 -4.049 13.072 1.00 96.88 100 VAL A C 1
ATOM 838 O O . VAL A 1 100 ? -18.130 -3.832 12.060 1.00 96.88 100 VAL A O 1
ATOM 841 N N . LEU A 1 101 ? -19.357 -3.062 13.777 1.00 96.38 101 LEU A N 1
ATOM 842 C CA . LEU A 1 101 ? -19.186 -1.649 13.421 1.00 96.38 101 LEU A CA 1
ATOM 843 C C . LEU A 1 101 ? -17.715 -1.214 13.489 1.00 96.38 101 LEU A C 1
ATOM 845 O O . LEU A 1 101 ? -17.250 -0.508 12.598 1.00 96.38 101 LEU A O 1
ATOM 849 N N . GLY A 1 102 ? -16.976 -1.675 14.499 1.00 96.56 102 GLY A N 1
ATOM 850 C CA . GLY A 1 102 ? -15.541 -1.446 14.629 1.00 96.56 102 GLY A CA 1
ATOM 851 C C . GLY A 1 102 ? -14.755 -2.025 13.455 1.00 96.56 102 GLY A C 1
ATOM 852 O O . GLY A 1 102 ? -13.906 -1.338 12.897 1.00 96.56 102 GLY A O 1
ATOM 853 N N . VAL A 1 103 ? -15.056 -3.255 13.026 1.00 97.31 103 VAL A N 1
ATOM 854 C CA . VAL A 1 103 ? -14.409 -3.886 11.861 1.00 97.31 103 VAL A CA 1
ATOM 855 C C . VAL A 1 103 ? -14.689 -3.094 10.581 1.00 97.31 103 VAL A C 1
ATOM 857 O O . VAL A 1 103 ? -13.768 -2.836 9.810 1.00 97.31 103 VAL A O 1
ATOM 860 N N . MET A 1 104 ? -15.925 -2.636 10.366 1.00 97.62 104 MET A N 1
ATOM 861 C CA . MET A 1 104 ? -16.242 -1.766 9.226 1.00 97.62 104 MET A CA 1
ATOM 862 C C . MET A 1 104 ? -15.456 -0.449 9.291 1.00 97.62 104 MET A C 1
ATOM 864 O O . MET A 1 104 ? -14.859 -0.034 8.296 1.00 97.62 104 MET A O 1
ATOM 868 N N . ALA A 1 105 ? -15.393 0.178 10.468 1.00 97.06 105 ALA A N 1
ATOM 869 C CA . ALA A 1 105 ? -14.617 1.395 10.687 1.00 97.06 105 ALA A CA 1
ATOM 870 C C . ALA A 1 105 ? -13.119 1.186 10.421 1.00 97.06 105 ALA A C 1
ATOM 872 O O . ALA A 1 105 ? -12.493 2.043 9.801 1.00 97.06 105 ALA A O 1
ATOM 873 N N . LEU A 1 106 ? -12.566 0.032 10.809 1.00 97.25 106 LEU A N 1
ATOM 874 C CA . LEU A 1 106 ? -11.187 -0.357 10.519 1.00 97.25 106 LEU A CA 1
ATOM 875 C C . LEU A 1 106 ? -10.916 -0.336 9.011 1.00 97.25 106 LEU A C 1
ATOM 877 O O . LEU A 1 106 ? -9.972 0.317 8.574 1.00 97.25 106 LEU A O 1
ATOM 881 N N . PHE A 1 107 ? -11.769 -0.978 8.204 1.00 96.06 107 PHE A N 1
ATOM 882 C CA . PHE A 1 107 ? -11.604 -1.005 6.747 1.00 96.06 107 PHE A CA 1
ATOM 883 C C . PHE A 1 107 ? -11.615 0.397 6.126 1.00 96.06 107 PHE A C 1
ATOM 885 O O . PHE A 1 107 ? -10.751 0.714 5.300 1.00 96.06 107 PHE A O 1
ATOM 892 N N . PHE A 1 108 ? -12.558 1.257 6.520 1.00 97.00 108 PHE A N 1
ATOM 893 C CA . PHE A 1 108 ? -12.631 2.623 5.993 1.00 97.00 108 PHE A CA 1
ATOM 894 C C . PHE A 1 108 ? -11.447 3.482 6.450 1.00 97.00 108 PHE A C 1
ATOM 896 O O . PHE A 1 108 ? -10.806 4.136 5.622 1.00 97.00 108 PHE A O 1
ATOM 903 N N . ALA A 1 109 ? -11.109 3.437 7.739 1.00 96.69 109 ALA A N 1
ATOM 904 C CA . ALA A 1 109 ? -10.016 4.218 8.306 1.00 96.69 109 ALA A CA 1
ATOM 905 C C . ALA A 1 109 ? -8.659 3.815 7.714 1.00 96.69 109 ALA A C 1
ATOM 907 O O . ALA A 1 109 ? -7.866 4.686 7.353 1.00 96.69 109 ALA A O 1
ATOM 908 N N . THR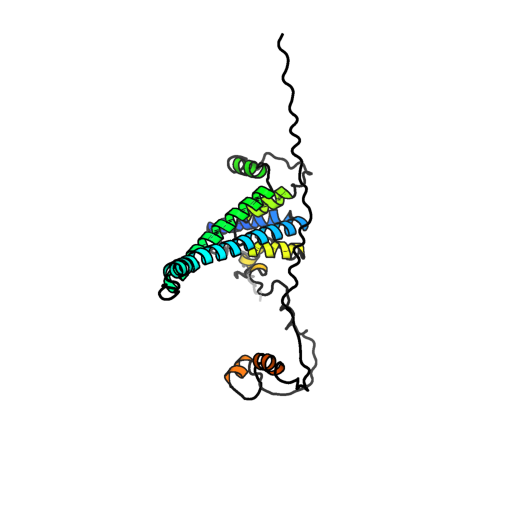 A 1 110 ? -8.415 2.516 7.510 1.00 95.38 110 THR A N 1
ATOM 909 C CA . THR A 1 110 ? -7.215 2.017 6.823 1.00 95.38 110 THR A CA 1
ATOM 910 C C . THR A 1 110 ? -7.092 2.590 5.409 1.00 95.38 110 THR A C 1
ATOM 912 O O . THR A 1 110 ? -6.015 3.055 5.028 1.00 95.38 110 THR A O 1
ATOM 915 N N . ASN A 1 111 ? -8.178 2.607 4.630 1.00 94.38 111 ASN A N 1
ATOM 916 C CA . ASN A 1 111 ? -8.159 3.142 3.265 1.00 94.38 111 ASN A CA 1
ATOM 917 C C . ASN A 1 111 ? -7.882 4.652 3.237 1.00 94.38 111 ASN A C 1
ATOM 919 O O . ASN A 1 111 ? -7.064 5.111 2.436 1.00 94.38 111 ASN A O 1
ATOM 923 N N . ILE A 1 112 ? -8.522 5.422 4.122 1.00 96.56 112 ILE A N 1
ATOM 924 C CA . ILE A 1 112 ? -8.332 6.877 4.207 1.00 96.56 112 ILE A CA 1
ATOM 925 C C . ILE A 1 112 ? -6.902 7.210 4.646 1.00 96.56 112 ILE A C 1
ATOM 927 O O . ILE A 1 112 ? -6.224 7.992 3.977 1.00 96.56 112 ILE A O 1
ATOM 931 N N . ALA A 1 113 ? -6.415 6.579 5.718 1.00 96.19 113 ALA A N 1
ATOM 932 C CA . ALA A 1 113 ? -5.065 6.802 6.231 1.00 96.19 113 ALA A CA 1
ATOM 933 C C . ALA A 1 113 ? -3.995 6.429 5.194 1.00 96.19 113 ALA A C 1
ATOM 935 O O . ALA A 1 113 ? -3.047 7.186 4.978 1.00 96.19 113 ALA A O 1
ATOM 936 N N . GLY A 1 114 ? -4.181 5.306 4.491 1.00 95.00 114 GLY A N 1
ATOM 937 C CA . GLY A 1 114 ? -3.299 4.891 3.404 1.00 95.00 114 GLY A CA 1
ATOM 938 C C . GLY A 1 114 ? -3.261 5.899 2.257 1.00 95.00 114 GLY A C 1
ATOM 939 O O . GLY A 1 114 ? -2.176 6.307 1.847 1.00 95.00 114 GLY A O 1
ATOM 940 N N . ARG A 1 115 ? -4.427 6.348 1.767 1.00 95.81 115 ARG A N 1
ATOM 941 C CA . ARG A 1 115 ? -4.518 7.346 0.685 1.00 95.81 115 ARG A CA 1
ATOM 942 C C . ARG A 1 115 ? -3.899 8.684 1.080 1.00 95.81 115 ARG A C 1
ATOM 944 O O . ARG A 1 115 ? -3.175 9.264 0.277 1.00 95.81 115 ARG A O 1
ATOM 951 N N . SER A 1 116 ? -4.164 9.152 2.298 1.00 96.56 116 SER A N 1
ATOM 952 C CA . SER A 1 116 ? -3.593 10.397 2.821 1.00 96.56 116 SER A CA 1
ATOM 953 C C . SER A 1 116 ? -2.065 10.327 2.865 1.00 96.56 116 SER A C 1
ATOM 955 O O . SER A 1 116 ? -1.380 11.170 2.285 1.00 96.56 116 SER A O 1
ATOM 957 N N . MET A 1 117 ? -1.518 9.257 3.450 1.00 96.94 117 MET A N 1
ATOM 958 C CA . MET A 1 117 ? -0.070 9.074 3.547 1.00 96.94 117 MET A CA 1
ATOM 959 C C . MET A 1 117 ? 0.591 8.890 2.176 1.00 96.94 117 MET A C 1
ATOM 961 O O . MET A 1 117 ? 1.683 9.403 1.946 1.00 96.94 117 MET A O 1
ATOM 965 N N . TYR A 1 118 ? -0.064 8.185 1.253 1.00 96.25 118 TYR A N 1
ATOM 966 C CA . TYR A 1 118 ? 0.422 8.007 -0.115 1.00 96.25 118 TYR A CA 1
ATOM 967 C C . TYR A 1 118 ? 0.496 9.330 -0.875 1.00 96.25 118 TYR A C 1
ATOM 969 O O . TYR A 1 118 ? 1.551 9.643 -1.420 1.00 96.25 118 TYR A O 1
ATOM 977 N N . LYS A 1 119 ? -0.567 10.146 -0.832 1.00 94.81 119 LYS A N 1
ATOM 978 C CA . LYS A 1 119 ? -0.555 11.499 -1.410 1.00 94.81 119 LYS A CA 1
ATOM 979 C C . LYS A 1 119 ? 0.548 12.354 -0.797 1.00 94.81 119 LYS A C 1
ATOM 981 O O . LYS A 1 119 ? 1.293 12.995 -1.524 1.00 94.81 119 LYS A O 1
ATOM 986 N N . ARG A 1 120 ? 0.728 12.291 0.526 1.00 95.62 120 ARG A N 1
ATOM 987 C CA . ARG A 1 120 ? 1.828 12.992 1.199 1.00 95.62 120 ARG A CA 1
ATOM 988 C C . ARG A 1 120 ? 3.194 12.553 0.668 1.00 95.62 120 ARG A C 1
ATOM 990 O O . ARG A 1 120 ? 4.022 13.397 0.360 1.00 95.62 120 ARG A O 1
ATOM 997 N N . LYS A 1 121 ? 3.426 11.243 0.523 1.00 94.69 121 LYS A N 1
ATOM 998 C CA . LYS A 1 121 ? 4.690 10.695 0.003 1.00 94.69 121 LYS A CA 1
ATOM 999 C C . LYS A 1 121 ? 4.922 10.955 -1.489 1.00 94.69 121 LYS A C 1
ATOM 1001 O O . LYS A 1 121 ? 6.083 10.977 -1.891 1.00 94.69 121 LYS A O 1
ATOM 1006 N N . LEU A 1 122 ? 3.866 11.137 -2.279 1.00 93.00 122 LEU A N 1
ATOM 1007 C CA . LEU A 1 122 ? 3.954 11.633 -3.655 1.00 93.00 122 LEU A CA 1
ATOM 1008 C C . LEU A 1 122 ? 4.341 13.116 -3.679 1.00 93.00 122 LEU A C 1
ATOM 1010 O O . LEU A 1 122 ? 5.323 13.464 -4.321 1.00 93.00 122 LEU A O 1
ATOM 1014 N N . ASN A 1 123 ? 3.643 13.959 -2.913 1.00 91.81 123 ASN A N 1
ATOM 1015 C CA . ASN A 1 123 ? 3.901 15.403 -2.853 1.00 91.81 123 ASN A CA 1
ATOM 1016 C C . ASN A 1 123 ? 5.291 15.735 -2.283 1.00 91.81 123 ASN A C 1
ATOM 1018 O O . ASN A 1 123 ? 5.910 16.704 -2.694 1.00 91.81 123 ASN A O 1
ATOM 1022 N N . GLU A 1 124 ? 5.815 14.919 -1.361 1.00 90.69 124 GLU A N 1
ATOM 1023 C CA . GLU A 1 124 ? 7.199 15.048 -0.872 1.00 90.69 124 GLU A CA 1
ATOM 1024 C C . GLU A 1 124 ? 8.244 14.869 -2.000 1.00 90.69 124 GLU A C 1
ATOM 1026 O O . GLU A 1 124 ? 9.360 15.366 -1.875 1.00 90.69 124 GLU A O 1
ATOM 1031 N N . ARG A 1 125 ? 7.908 14.153 -3.084 1.00 85.81 125 ARG A N 1
ATOM 1032 C CA . ARG A 1 125 ? 8.802 13.894 -4.232 1.00 85.81 125 ARG A CA 1
ATOM 1033 C C . ARG A 1 125 ? 8.579 14.847 -5.399 1.00 85.81 125 ARG A C 1
ATOM 1035 O O . ARG A 1 125 ? 9.500 15.053 -6.181 1.00 85.81 125 ARG A O 1
ATOM 1042 N N . ASP A 1 126 ? 7.382 15.410 -5.491 1.00 87.44 126 ASP A N 1
ATOM 1043 C CA . ASP A 1 126 ? 7.000 16.422 -6.470 1.00 87.44 126 ASP A CA 1
ATOM 1044 C C . ASP A 1 126 ? 6.428 17.656 -5.748 1.00 87.44 126 ASP A C 1
ATOM 1046 O O . ASP A 1 126 ? 5.213 17.863 -5.737 1.00 87.44 126 ASP A O 1
ATOM 1050 N N . PRO A 1 127 ? 7.280 18.453 -5.073 1.00 75.56 127 PRO A N 1
ATOM 1051 C CA . PRO A 1 127 ? 6.815 19.603 -4.300 1.00 75.56 127 PRO A CA 1
ATOM 1052 C C . PRO A 1 127 ? 6.271 20.727 -5.190 1.00 75.56 127 PRO A C 1
ATOM 1054 O O . PRO A 1 127 ? 5.445 21.515 -4.737 1.00 75.56 127 PRO A O 1
ATOM 1057 N N . THR A 1 128 ? 6.733 20.810 -6.439 1.00 77.12 128 THR A N 1
ATOM 1058 C CA . THR A 1 128 ? 6.315 21.822 -7.415 1.00 77.12 128 THR A CA 1
ATOM 1059 C C . THR A 1 128 ? 5.071 21.417 -8.201 1.00 77.12 128 THR A C 1
ATOM 1061 O O . THR A 1 128 ? 4.476 22.277 -8.838 1.00 77.12 128 THR A O 1
ATOM 1064 N N . GLY A 1 129 ? 4.669 20.141 -8.170 1.00 77.88 129 GLY A N 1
ATOM 1065 C CA . GLY A 1 129 ? 3.550 19.616 -8.962 1.00 77.88 129 GLY A CA 1
ATOM 1066 C C . GLY A 1 129 ? 3.869 19.433 -10.450 1.00 77.88 129 GLY A C 1
ATOM 1067 O O . GLY A 1 129 ? 3.036 18.927 -11.199 1.00 77.88 129 GLY A O 1
ATOM 1068 N N . ALA A 1 130 ? 5.079 19.799 -10.881 1.00 76.44 130 ALA A N 1
ATOM 1069 C CA . ALA A 1 130 ? 5.479 19.789 -12.283 1.00 76.44 130 ALA A CA 1
ATOM 1070 C C . ALA A 1 130 ? 5.492 18.370 -12.874 1.00 76.44 130 ALA A C 1
ATOM 1072 O O . ALA A 1 130 ? 5.192 18.190 -14.057 1.00 76.44 130 ALA A O 1
ATOM 1073 N N . LEU A 1 131 ? 5.806 17.350 -12.062 1.00 77.06 131 LEU A N 1
ATOM 1074 C CA . LEU A 1 131 ? 5.734 15.961 -12.519 1.00 77.06 131 LEU A CA 1
ATOM 1075 C C . LEU A 1 131 ? 4.276 15.540 -12.695 1.00 77.06 131 LEU A C 1
ATOM 1077 O O . LEU A 1 131 ? 3.923 14.961 -13.720 1.00 77.06 131 LEU A O 1
ATOM 1081 N N . ASN A 1 132 ? 3.408 15.858 -11.736 1.00 76.56 132 ASN A N 1
ATOM 1082 C CA . ASN A 1 132 ? 1.992 15.528 -11.834 1.00 76.56 132 ASN A CA 1
ATOM 1083 C C . ASN A 1 132 ? 1.310 16.198 -13.041 1.00 76.56 132 ASN A C 1
ATOM 1085 O O . ASN A 1 132 ? 0.534 15.533 -13.731 1.00 76.56 132 ASN A O 1
ATOM 1089 N N . ASP A 1 133 ? 1.643 17.460 -13.318 1.00 72.69 133 ASP A N 1
ATOM 1090 C CA . ASP A 1 133 ? 1.095 18.240 -14.434 1.00 72.69 133 ASP A CA 1
ATOM 1091 C C . ASP A 1 133 ? 1.584 17.719 -15.792 1.00 72.69 133 ASP A C 1
ATOM 1093 O O . ASP A 1 133 ? 0.785 17.558 -16.716 1.00 72.69 133 ASP A O 1
ATOM 1097 N N . SER A 1 134 ? 2.868 17.351 -15.898 1.00 68.06 134 SER A N 1
ATOM 1098 C CA . SER A 1 134 ? 3.418 16.688 -17.092 1.00 68.06 134 SER A CA 1
ATOM 1099 C C . SER A 1 134 ? 2.640 15.415 -17.431 1.00 68.06 134 SER A C 1
ATOM 1101 O O . SER A 1 134 ? 2.279 15.177 -18.581 1.00 68.06 134 SER A O 1
ATOM 1103 N N . TYR A 1 135 ? 2.281 14.618 -16.426 1.00 65.69 135 TYR A N 1
ATOM 1104 C CA . TYR A 1 135 ? 1.477 13.418 -16.644 1.00 65.69 135 TYR A CA 1
ATOM 1105 C C . TYR A 1 135 ? -0.009 13.687 -16.908 1.00 65.69 135 TYR A C 1
ATOM 1107 O O . TYR A 1 135 ? -0.649 12.877 -17.576 1.00 65.69 135 TYR A O 1
ATOM 1115 N N . ALA A 1 136 ? -0.584 14.753 -16.347 1.00 62.09 136 ALA A N 1
ATOM 1116 C CA . ALA A 1 136 ? -1.976 15.122 -16.604 1.00 62.09 136 ALA A CA 1
ATOM 1117 C C . ALA A 1 136 ? -2.169 15.586 -18.056 1.00 62.09 136 ALA A C 1
ATOM 1119 O O . ALA A 1 136 ? -3.183 15.259 -18.669 1.00 62.09 136 ALA A O 1
ATOM 1120 N N . ASN A 1 137 ? -1.165 16.269 -18.611 1.00 57.75 137 ASN A N 1
ATOM 1121 C CA . ASN A 1 137 ? -1.193 16.802 -19.972 1.00 57.75 137 ASN A CA 1
ATOM 1122 C C . ASN A 1 137 ? -0.721 15.789 -21.035 1.00 57.75 137 ASN A C 1
ATOM 1124 O O . ASN A 1 137 ? -1.132 15.887 -22.184 1.00 57.75 137 ASN A O 1
ATOM 1128 N N . ASN A 1 138 ? 0.080 14.779 -20.667 1.00 54.38 138 ASN A N 1
ATOM 1129 C CA . ASN A 1 138 ? 0.600 13.772 -21.607 1.00 54.38 138 ASN A CA 1
ATOM 1130 C C . ASN A 1 138 ? -0.272 12.512 -21.773 1.00 54.38 138 ASN A C 1
ATOM 1132 O O . ASN A 1 138 ? 0.124 11.598 -22.490 1.00 54.38 138 ASN A O 1
ATOM 1136 N N . TYR A 1 139 ? -1.450 12.423 -21.142 1.00 45.88 139 TYR A N 1
ATOM 1137 C CA . TYR A 1 139 ? -2.336 11.251 -21.282 1.00 45.88 139 TYR A CA 1
ATOM 1138 C C . TYR A 1 139 ? -3.396 11.392 -22.392 1.00 45.88 139 TYR A C 1
ATOM 1140 O O . TYR A 1 139 ? -4.336 10.598 -22.437 1.00 45.88 139 TYR A O 1
ATOM 1148 N N . GLY A 1 140 ? -3.271 12.409 -23.253 1.00 43.56 140 GLY A N 1
ATOM 1149 C CA . GLY A 1 140 ? -4.297 12.765 -24.233 1.00 43.56 140 GLY A CA 1
ATOM 1150 C C . GLY A 1 140 ? -3.864 12.832 -25.694 1.00 43.56 140 GLY A C 1
ATOM 1151 O O . GLY A 1 140 ? -4.685 12.474 -26.527 1.00 43.56 140 GLY A O 1
ATOM 1152 N N . ASP A 1 141 ? -2.651 13.295 -26.027 1.00 40.44 141 ASP A N 1
ATOM 1153 C CA . ASP A 1 141 ? -2.437 13.751 -27.414 1.00 40.44 141 ASP A CA 1
ATOM 1154 C C . ASP A 1 141 ? -0.976 13.885 -27.875 1.00 40.44 141 ASP A C 1
ATOM 1156 O O . ASP A 1 141 ? -0.664 14.769 -28.661 1.00 40.44 141 ASP A O 1
ATOM 1160 N N . ASN A 1 142 ? -0.050 13.052 -27.388 1.00 41.44 142 ASN A N 1
ATOM 1161 C CA . ASN A 1 142 ? 1.315 13.077 -27.920 1.00 41.44 142 ASN A CA 1
ATOM 1162 C C . ASN A 1 142 ? 1.722 11.701 -28.425 1.00 41.44 142 ASN A C 1
ATOM 1164 O O . ASN A 1 142 ? 2.062 10.794 -27.661 1.00 41.44 142 ASN A O 1
ATOM 1168 N N . ASP A 1 143 ? 1.669 11.606 -29.748 1.00 40.72 143 ASP A N 1
ATOM 1169 C CA . ASP A 1 143 ? 2.367 10.646 -30.578 1.00 40.72 143 ASP A CA 1
ATOM 1170 C C . ASP A 1 143 ? 3.750 10.323 -30.006 1.00 40.72 143 ASP A C 1
ATOM 1172 O O . ASP A 1 143 ? 4.542 11.193 -29.635 1.00 40.72 143 ASP A O 1
ATOM 1176 N N . PHE A 1 144 ? 4.041 9.031 -29.971 1.00 45.22 144 PHE A N 1
ATOM 1177 C CA . PHE A 1 144 ? 5.264 8.414 -29.467 1.00 45.22 144 PHE A CA 1
ATOM 1178 C C . PHE A 1 144 ? 6.515 8.746 -30.322 1.00 45.22 144 PHE A C 1
ATOM 1180 O O . PHE A 1 144 ? 7.481 7.987 -30.311 1.00 45.22 144 PHE A O 1
ATOM 1187 N N . GLU A 1 145 ? 6.510 9.841 -31.095 1.00 43.12 145 GLU A N 1
ATOM 1188 C CA . GLU A 1 145 ? 7.388 10.012 -32.263 1.00 43.12 145 GLU A CA 1
ATOM 1189 C C . GLU A 1 145 ? 8.067 11.389 -32.430 1.00 43.12 145 GLU A C 1
ATOM 1191 O O . GLU A 1 145 ? 8.666 11.641 -33.472 1.00 43.12 145 GLU A O 1
ATOM 1196 N N . ALA A 1 146 ? 8.070 12.277 -31.425 1.00 42.72 146 ALA A N 1
ATOM 1197 C CA . ALA A 1 146 ? 8.700 13.605 -31.570 1.00 42.72 146 ALA A CA 1
ATOM 1198 C C . ALA A 1 146 ? 9.640 14.048 -30.433 1.00 42.72 146 ALA A C 1
ATOM 1200 O O . ALA A 1 146 ? 9.891 15.239 -30.262 1.00 42.72 146 ALA A O 1
ATOM 1201 N N . ALA A 1 147 ? 10.230 13.112 -29.690 1.00 45.78 147 ALA A N 1
ATOM 1202 C CA . ALA A 1 147 ? 11.411 13.407 -28.883 1.00 45.78 147 ALA A CA 1
ATOM 1203 C C . ALA A 1 147 ? 12.488 12.369 -29.189 1.00 45.78 147 ALA A C 1
ATOM 1205 O O . ALA A 1 147 ? 12.512 11.283 -28.611 1.00 45.78 147 ALA A O 1
ATOM 1206 N N . GLN A 1 148 ? 13.377 12.702 -30.129 1.00 42.06 148 GLN A N 1
ATOM 1207 C CA . GLN A 1 148 ? 14.666 12.027 -30.207 1.00 42.06 148 GLN A CA 1
ATOM 1208 C C . GLN A 1 148 ? 15.297 12.063 -28.806 1.00 42.06 148 GLN A C 1
ATOM 1210 O O . GLN A 1 148 ? 15.383 13.143 -28.215 1.00 42.06 148 GLN A O 1
ATOM 1215 N N . PRO A 1 149 ? 15.709 10.918 -28.240 1.00 45.31 149 PRO A N 1
ATOM 1216 C CA . PRO A 1 149 ? 16.431 10.915 -26.987 1.00 45.31 149 PRO A CA 1
ATOM 1217 C C . PRO A 1 149 ? 17.831 11.444 -27.279 1.00 45.31 149 PRO A C 1
ATOM 1219 O O . PRO A 1 149 ? 18.715 10.689 -27.686 1.00 45.31 149 PRO A O 1
ATOM 1222 N N . ASP A 1 150 ? 18.037 12.743 -27.071 1.00 41.97 150 ASP A N 1
ATOM 1223 C CA . ASP A 1 150 ? 19.381 13.252 -26.840 1.00 41.97 150 ASP A CA 1
ATOM 1224 C C . ASP A 1 150 ? 19.925 12.516 -25.607 1.00 41.97 150 ASP A C 1
ATOM 1226 O O . ASP A 1 150 ? 19.485 12.676 -24.463 1.00 41.97 150 ASP A O 1
ATOM 1230 N N . GLN A 1 151 ? 20.830 11.589 -25.891 1.00 46.38 151 GLN A N 1
ATOM 1231 C CA . GLN A 1 151 ? 21.502 10.714 -24.950 1.00 46.38 151 GLN A CA 1
ATOM 1232 C C . GLN A 1 151 ? 22.328 11.560 -23.975 1.00 46.38 151 GLN A C 1
ATOM 1234 O O . GLN A 1 151 ? 23.462 11.885 -24.298 1.00 46.38 151 GLN A O 1
ATOM 1239 N N . THR A 1 152 ? 21.785 11.956 -22.815 1.00 46.62 152 THR A N 1
ATOM 1240 C CA . THR A 1 152 ? 22.540 12.223 -21.556 1.00 46.62 152 THR A CA 1
ATOM 1241 C C . THR A 1 152 ? 21.708 12.794 -20.401 1.00 46.62 152 THR A C 1
ATOM 1243 O O . THR A 1 1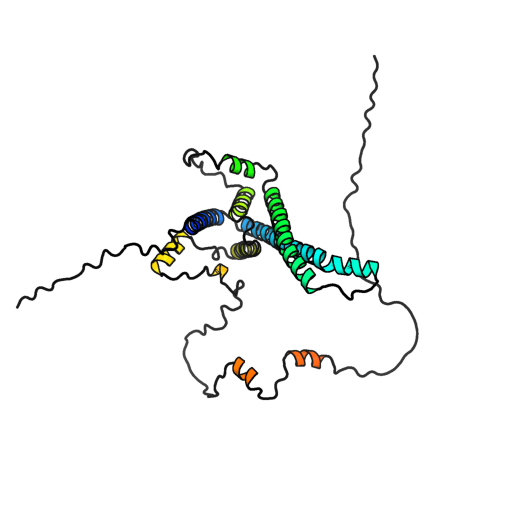52 ? 22.262 12.990 -19.320 1.00 46.62 152 THR A O 1
ATOM 1246 N N . GLN A 1 153 ? 20.401 13.047 -20.536 1.00 52.56 153 GLN A N 1
ATOM 1247 C CA . GLN A 1 153 ? 19.610 13.4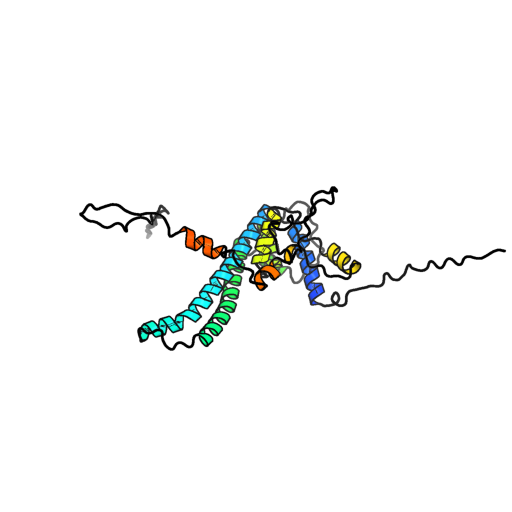22 -19.355 1.00 52.56 153 GLN A CA 1
ATOM 1248 C C . GLN A 1 153 ? 19.283 12.189 -18.508 1.00 52.56 153 GLN A C 1
ATOM 1250 O O . GLN A 1 153 ? 18.287 11.499 -18.716 1.00 52.56 153 GLN A O 1
ATOM 1255 N N . GLU A 1 154 ? 20.149 11.909 -17.534 1.00 62.41 154 GLU A N 1
ATOM 1256 C CA . GLU A 1 154 ? 19.845 10.995 -16.437 1.00 62.41 154 GLU A CA 1
ATOM 1257 C C . GLU A 1 154 ? 18.511 11.410 -15.805 1.00 62.41 154 GLU A C 1
ATOM 1259 O O . GLU A 1 154 ? 18.388 12.505 -15.250 1.00 62.41 154 GLU A O 1
ATOM 1264 N N . VAL A 1 155 ? 17.494 10.545 -15.905 1.00 74.81 155 VAL A N 1
ATOM 1265 C CA . VAL A 1 155 ? 16.177 10.820 -15.319 1.00 74.81 155 VAL A CA 1
ATOM 1266 C C . VAL A 1 155 ? 16.379 11.111 -13.833 1.00 74.81 155 VAL A C 1
ATOM 1268 O O . VAL A 1 155 ? 16.938 10.258 -13.129 1.00 74.81 155 VAL A O 1
ATOM 1271 N N . PRO A 1 156 ? 15.937 12.275 -13.326 1.00 85.44 156 PRO A N 1
ATOM 1272 C CA . PRO A 1 156 ? 16.212 12.662 -11.960 1.00 85.44 156 PRO A CA 1
ATOM 1273 C C . PRO A 1 156 ? 15.614 11.648 -10.988 1.00 85.44 156 PRO A C 1
ATOM 1275 O O . PRO A 1 156 ? 14.507 11.130 -11.152 1.00 85.44 156 PRO A O 1
ATOM 1278 N N . ARG A 1 157 ? 16.353 11.395 -9.913 1.00 87.38 157 ARG A N 1
ATOM 1279 C CA . ARG A 1 157 ? 16.019 10.429 -8.863 1.00 87.38 157 ARG A CA 1
ATOM 1280 C C . ARG A 1 157 ? 14.573 10.513 -8.364 1.00 87.38 157 ARG A C 1
ATOM 1282 O O . ARG A 1 157 ? 13.894 9.496 -8.222 1.00 87.38 157 ARG A O 1
ATOM 1289 N N . ASN A 1 158 ? 14.106 11.731 -8.094 1.00 88.25 158 ASN A N 1
ATOM 1290 C CA . ASN A 1 158 ? 12.758 11.969 -7.579 1.00 88.25 158 ASN A CA 1
ATOM 1291 C C . ASN A 1 158 ? 11.684 11.565 -8.593 1.00 88.25 158 ASN A C 1
ATOM 1293 O O . ASN A 1 158 ? 10.671 10.995 -8.192 1.00 88.25 158 ASN A O 1
ATOM 1297 N N . GLN A 1 159 ? 11.939 11.777 -9.886 1.00 90.00 159 GLN A N 1
ATOM 1298 C CA . GLN A 1 159 ? 11.039 11.377 -10.964 1.00 90.00 159 GLN A CA 1
ATOM 1299 C C . GLN A 1 159 ? 10.953 9.856 -11.075 1.00 90.00 159 GLN A C 1
ATOM 1301 O O . GLN A 1 159 ? 9.852 9.319 -11.060 1.00 90.00 159 GLN A O 1
ATOM 1306 N N . ARG A 1 160 ? 12.082 9.132 -11.037 1.00 91.12 160 ARG A N 1
ATOM 1307 C CA . ARG A 1 160 ? 12.068 7.653 -11.057 1.00 91.12 160 ARG A CA 1
ATOM 1308 C C . ARG A 1 160 ? 11.258 7.060 -9.902 1.00 91.12 160 ARG A C 1
ATOM 1310 O O . ARG A 1 160 ? 10.470 6.133 -10.086 1.00 91.12 160 ARG A O 1
ATOM 1317 N N . GLN A 1 161 ? 11.424 7.610 -8.697 1.00 93.00 161 GLN A N 1
ATOM 1318 C CA . GLN A 1 161 ? 10.650 7.172 -7.533 1.00 93.00 161 GLN A CA 1
ATOM 1319 C C . GLN A 1 161 ? 9.169 7.550 -7.637 1.00 93.00 161 GLN A C 1
ATOM 1321 O O . GLN A 1 161 ? 8.313 6.754 -7.248 1.00 93.00 161 GLN A O 1
ATOM 1326 N N . TYR A 1 162 ? 8.868 8.752 -8.130 1.00 93.25 162 TYR A N 1
ATOM 1327 C CA . TYR A 1 162 ? 7.505 9.228 -8.348 1.00 93.25 162 TYR A CA 1
ATOM 1328 C C . TYR A 1 162 ? 6.770 8.333 -9.354 1.00 93.25 162 TYR A C 1
ATOM 1330 O O . TYR A 1 162 ? 5.685 7.835 -9.046 1.00 93.25 162 TYR A O 1
ATOM 1338 N N . ASP A 1 163 ? 7.401 8.047 -10.493 1.00 91.44 163 ASP A N 1
ATOM 1339 C CA . ASP A 1 163 ? 6.878 7.188 -11.557 1.00 91.44 163 ASP A CA 1
ATOM 1340 C C . ASP A 1 163 ? 6.552 5.795 -11.018 1.00 91.44 163 ASP A C 1
ATOM 1342 O O . ASP A 1 163 ? 5.431 5.302 -11.168 1.00 91.44 163 ASP A O 1
ATOM 1346 N N . MET A 1 164 ? 7.499 5.194 -10.292 1.00 93.94 164 MET A N 1
ATOM 1347 C CA . MET A 1 164 ? 7.304 3.881 -9.683 1.00 93.94 164 MET A CA 1
ATOM 1348 C C . MET A 1 164 ? 6.163 3.890 -8.653 1.00 93.94 164 MET A C 1
ATOM 1350 O O . MET A 1 164 ? 5.324 2.986 -8.629 1.00 93.94 164 MET A O 1
ATOM 1354 N N . MET A 1 165 ? 6.084 4.922 -7.807 1.00 94.25 165 MET A N 1
ATOM 1355 C CA . MET A 1 165 ? 5.004 5.047 -6.824 1.00 94.25 165 MET A CA 1
ATOM 1356 C C . MET A 1 165 ? 3.629 5.215 -7.471 1.00 94.25 165 MET A C 1
ATOM 1358 O O . MET A 1 165 ? 2.637 4.684 -6.958 1.00 94.25 165 MET A O 1
ATOM 1362 N N . ARG A 1 166 ? 3.550 5.966 -8.570 1.00 92.31 166 ARG A N 1
ATOM 1363 C CA . ARG A 1 166 ? 2.319 6.180 -9.335 1.00 92.31 166 ARG A CA 1
ATOM 1364 C C . ARG A 1 166 ? 1.876 4.897 -10.029 1.00 92.31 166 ARG A C 1
ATOM 1366 O O . ARG A 1 166 ? 0.704 4.541 -9.942 1.00 92.31 166 ARG A O 1
ATOM 1373 N N . LEU A 1 167 ? 2.810 4.167 -10.634 1.00 92.38 167 LEU A N 1
ATOM 1374 C CA . LEU A 1 167 ? 2.539 2.901 -11.311 1.00 92.38 167 LEU A CA 1
ATOM 1375 C C . LEU A 1 167 ? 1.935 1.859 -10.359 1.00 92.38 167 LEU A C 1
ATOM 1377 O O . LEU A 1 167 ? 0.882 1.275 -10.626 1.00 92.38 167 LEU A O 1
ATOM 1381 N N . LEU A 1 168 ? 2.579 1.668 -9.209 1.00 91.88 168 LEU A N 1
ATOM 1382 C CA . LEU A 1 168 ? 2.167 0.699 -8.193 1.00 91.88 168 LEU A CA 1
ATOM 1383 C C . LEU A 1 168 ? 0.912 1.118 -7.415 1.00 91.88 168 LEU A C 1
ATOM 1385 O O . LEU A 1 168 ? 0.236 0.273 -6.814 1.00 91.88 168 LEU A O 1
ATOM 1389 N N . ASN A 1 169 ? 0.587 2.414 -7.421 1.00 90.88 169 ASN A N 1
ATOM 1390 C CA . ASN A 1 169 ? -0.506 2.999 -6.651 1.00 90.88 169 ASN A CA 1
ATOM 1391 C C . ASN A 1 169 ? -0.426 2.630 -5.149 1.00 90.88 169 ASN A C 1
ATOM 1393 O O . ASN A 1 169 ? 0.625 2.273 -4.606 1.00 90.88 169 ASN A O 1
ATOM 1397 N N . LEU A 1 170 ? -1.562 2.701 -4.447 1.00 89.44 170 LEU A N 1
ATOM 1398 C CA . LEU A 1 170 ? -1.724 2.204 -3.075 1.00 89.44 170 LEU A CA 1
ATOM 1399 C C . LEU A 1 170 ? -1.869 0.664 -3.011 1.00 89.44 170 LEU A C 1
ATOM 1401 O O . LEU A 1 170 ? -2.348 0.121 -2.013 1.00 89.44 170 LEU A O 1
ATOM 1405 N N . GLY A 1 171 ? -1.514 -0.066 -4.071 1.00 85.38 171 GLY A N 1
ATOM 1406 C CA . GLY A 1 171 ? -1.658 -1.517 -4.107 1.00 85.38 171 GLY A CA 1
ATOM 1407 C C . GLY A 1 171 ? -0.672 -2.181 -3.150 1.00 85.38 171 GLY A C 1
ATOM 1408 O O . GLY A 1 171 ? 0.520 -2.033 -3.328 1.00 85.38 171 GLY A O 1
ATOM 1409 N N . ALA A 1 172 ? -1.144 -2.915 -2.139 1.00 90.38 172 ALA A N 1
ATOM 1410 C CA . ALA A 1 172 ? -0.327 -3.757 -1.247 1.00 90.38 172 ALA A CA 1
ATOM 1411 C C . ALA A 1 172 ? 1.014 -3.139 -0.754 1.00 90.38 172 ALA A C 1
ATOM 1413 O O . ALA A 1 172 ? 2.079 -3.730 -0.962 1.00 90.38 172 ALA A O 1
ATOM 1414 N N . PRO A 1 173 ? 0.997 -1.998 -0.036 1.00 94.25 173 PRO A N 1
ATOM 1415 C CA . PRO A 1 173 ? 2.212 -1.270 0.344 1.00 94.25 173 PRO A CA 1
ATOM 1416 C C . PRO A 1 173 ? 3.211 -2.110 1.155 1.00 94.25 173 PRO A C 1
ATOM 1418 O O . PRO A 1 173 ? 4.418 -1.974 0.975 1.00 94.25 173 PRO A O 1
ATOM 1421 N N . SER A 1 174 ? 2.742 -3.037 1.994 1.00 94.12 174 SER A N 1
ATOM 1422 C CA . SER A 1 174 ? 3.623 -3.951 2.735 1.00 94.12 174 SER A CA 1
ATOM 1423 C C . SER A 1 174 ? 4.448 -4.858 1.815 1.00 94.12 174 SER A C 1
ATOM 1425 O O . SER A 1 174 ? 5.620 -5.107 2.094 1.00 94.12 174 SER A O 1
ATOM 1427 N N . LYS A 1 175 ? 3.863 -5.330 0.704 1.00 94.00 175 LYS A N 1
ATOM 1428 C CA . LYS A 1 175 ? 4.556 -6.199 -0.259 1.00 94.00 175 LYS A CA 1
ATOM 1429 C C . LYS A 1 175 ? 5.630 -5.425 -1.013 1.00 94.00 175 LYS A C 1
ATOM 1431 O O . LYS A 1 175 ? 6.763 -5.889 -1.080 1.00 94.00 175 LYS A O 1
ATOM 1436 N N . TRP A 1 176 ? 5.304 -4.232 -1.507 1.00 95.38 176 TRP A N 1
ATOM 1437 C CA . TRP A 1 176 ? 6.273 -3.394 -2.220 1.00 95.38 176 TRP A CA 1
ATOM 1438 C C . TRP A 1 176 ? 7.381 -2.877 -1.314 1.00 95.38 176 TRP A C 1
ATOM 1440 O O . TRP A 1 176 ? 8.541 -2.872 -1.712 1.00 95.38 176 TRP A O 1
ATOM 1450 N N . SER A 1 177 ? 7.058 -2.534 -0.064 1.00 95.94 177 SER A N 1
ATOM 1451 C CA . SER A 1 177 ? 8.072 -2.200 0.938 1.00 95.94 177 SER A CA 1
ATOM 1452 C C . SER A 1 177 ? 9.104 -3.319 1.076 1.00 95.94 177 SER A C 1
ATOM 1454 O O . SER A 1 177 ? 10.305 -3.055 1.027 1.00 95.94 177 SER A O 1
ATOM 1456 N N . MET A 1 178 ? 8.638 -4.565 1.189 1.00 94.81 178 MET A N 1
ATOM 1457 C CA . MET A 1 178 ? 9.517 -5.724 1.301 1.00 94.81 178 MET A CA 1
ATOM 1458 C C . MET A 1 178 ? 10.288 -5.994 0.004 1.00 94.81 178 MET A C 1
ATOM 1460 O O . MET A 1 178 ? 11.486 -6.253 0.061 1.00 94.81 178 MET A O 1
ATOM 1464 N N . TYR A 1 179 ? 9.634 -5.893 -1.156 1.00 94.94 179 TYR A N 1
ATOM 1465 C CA . TYR A 1 179 ? 10.268 -6.049 -2.470 1.00 94.94 179 TYR A CA 1
ATOM 1466 C C . TYR A 1 179 ? 11.448 -5.107 -2.654 1.00 94.94 179 TYR A C 1
ATOM 1468 O O . TYR A 1 179 ? 12.568 -5.555 -2.904 1.00 94.94 179 TYR A O 1
ATOM 1476 N N . PHE A 1 180 ? 11.232 -3.810 -2.457 1.00 96.44 180 PHE A N 1
ATOM 1477 C CA . PHE A 1 180 ? 12.301 -2.839 -2.631 1.00 96.44 180 PHE A CA 1
ATOM 1478 C C . PHE A 1 180 ? 13.403 -2.993 -1.580 1.00 96.44 180 PHE A C 1
ATOM 1480 O O . PHE A 1 180 ? 14.570 -2.780 -1.888 1.00 96.44 180 PHE A O 1
ATOM 1487 N N . TYR A 1 181 ? 13.072 -3.427 -0.361 1.00 95.94 181 TYR A N 1
ATOM 1488 C CA . TYR A 1 181 ? 14.077 -3.702 0.666 1.00 95.94 181 TYR A CA 1
ATOM 1489 C C . TYR A 1 181 ? 14.951 -4.922 0.331 1.00 95.94 181 TYR A C 1
ATOM 1491 O O . TYR A 1 181 ? 16.174 -4.853 0.433 1.00 95.94 181 TYR A O 1
ATOM 1499 N N . ILE A 1 182 ? 14.341 -6.028 -0.105 1.00 93.81 182 ILE A N 1
ATOM 1500 C CA . ILE A 1 182 ? 15.069 -7.243 -0.491 1.00 93.81 182 ILE A CA 1
ATOM 1501 C C . ILE A 1 182 ? 15.938 -6.973 -1.720 1.00 93.81 182 ILE A C 1
ATOM 1503 O O . ILE A 1 182 ? 17.100 -7.374 -1.749 1.00 93.81 182 ILE A O 1
ATOM 1507 N N . THR A 1 183 ? 15.391 -6.294 -2.729 1.00 94.25 183 THR A N 1
ATOM 1508 C CA . THR A 1 183 ? 16.115 -6.036 -3.980 1.00 94.25 183 THR A CA 1
ATOM 1509 C C . THR A 1 183 ? 17.156 -4.927 -3.864 1.00 94.25 183 THR A C 1
ATOM 1511 O O . THR A 1 183 ? 18.089 -4.891 -4.660 1.00 94.25 183 THR A O 1
ATOM 1514 N N . TYR A 1 184 ? 17.042 -4.059 -2.855 1.00 94.50 184 TYR A N 1
ATOM 1515 C CA . TYR A 1 184 ? 18.122 -3.163 -2.446 1.00 94.50 184 TYR A CA 1
ATOM 1516 C C . TYR A 1 184 ? 19.352 -3.945 -1.967 1.00 94.50 184 TYR A C 1
ATOM 1518 O O . TYR A 1 184 ? 20.471 -3.597 -2.328 1.00 94.50 184 TYR A O 1
ATOM 1526 N N . GLN A 1 185 ? 19.149 -5.004 -1.176 1.00 92.69 185 GLN A N 1
ATOM 1527 C CA . GLN A 1 185 ? 20.242 -5.843 -0.677 1.00 92.69 185 GLN A CA 1
ATOM 1528 C C . GLN A 1 185 ? 20.776 -6.800 -1.745 1.00 92.69 185 GLN A C 1
ATOM 1530 O O . GLN A 1 185 ? 21.978 -7.016 -1.826 1.00 92.69 185 GLN A O 1
ATOM 1535 N N . ASN A 1 186 ? 19.879 -7.388 -2.540 1.00 91.69 186 ASN A N 1
ATOM 1536 C CA . ASN A 1 186 ? 20.206 -8.397 -3.542 1.00 91.69 186 ASN A CA 1
ATOM 1537 C C . ASN A 1 186 ? 19.475 -8.087 -4.860 1.00 91.69 186 ASN A C 1
ATOM 1539 O O . ASN A 1 186 ? 18.313 -8.488 -5.011 1.00 91.69 186 ASN A O 1
ATOM 1543 N N . PRO A 1 187 ? 20.118 -7.411 -5.830 1.00 90.69 187 PRO A N 1
ATOM 1544 C CA . PRO A 1 187 ? 19.471 -7.030 -7.085 1.00 90.69 187 PRO A CA 1
ATOM 1545 C C . PRO A 1 187 ? 19.055 -8.237 -7.940 1.00 90.69 187 PRO A C 1
ATOM 1547 O O . PRO A 1 187 ? 18.103 -8.135 -8.700 1.00 90.69 187 PRO A O 1
ATOM 1550 N N . GLU A 1 188 ? 19.672 -9.406 -7.762 1.00 88.62 188 GLU A N 1
ATOM 1551 C CA . GLU A 1 188 ? 19.277 -10.647 -8.450 1.00 88.62 188 GLU A CA 1
ATOM 1552 C C . GLU A 1 188 ? 17.881 -11.156 -8.053 1.00 88.62 188 GLU A C 1
ATOM 1554 O O . GLU A 1 188 ? 17.286 -11.974 -8.749 1.00 88.62 188 GLU A O 1
ATOM 1559 N N . ARG A 1 189 ? 17.329 -10.680 -6.927 1.00 88.00 189 ARG A N 1
ATOM 1560 C CA . ARG A 1 189 ? 15.981 -11.048 -6.461 1.00 88.00 189 ARG A CA 1
ATOM 1561 C C . ARG A 1 189 ? 14.869 -10.192 -7.077 1.00 88.00 189 ARG A C 1
ATOM 1563 O O . ARG A 1 189 ? 13.739 -10.227 -6.583 1.00 88.00 189 ARG A O 1
ATOM 1570 N N . ARG A 1 190 ? 15.184 -9.397 -8.103 1.00 89.94 190 ARG A N 1
ATOM 1571 C CA . ARG A 1 190 ? 14.198 -8.642 -8.887 1.00 89.94 190 ARG A CA 1
ATOM 1572 C C . ARG A 1 190 ? 13.168 -9.579 -9.508 1.00 89.94 190 ARG A C 1
ATOM 1574 O O . ARG A 1 190 ? 13.401 -10.779 -9.679 1.00 89.94 190 ARG A O 1
ATOM 1581 N N . LEU A 1 191 ? 11.996 -9.026 -9.807 1.00 90.06 191 LEU A N 1
ATOM 1582 C CA . LEU A 1 191 ? 11.009 -9.772 -10.573 1.00 90.06 191 LEU A CA 1
ATOM 1583 C C . LEU A 1 191 ? 11.587 -10.071 -11.968 1.00 90.06 191 LEU A C 1
ATOM 1585 O O . LEU A 1 191 ? 12.196 -9.189 -12.561 1.00 90.06 191 LEU A O 1
ATOM 1589 N N . PRO A 1 192 ? 11.435 -11.307 -12.469 1.00 88.38 192 PRO A N 1
ATOM 1590 C CA . PRO A 1 192 ? 11.919 -11.674 -13.794 1.00 88.38 192 PRO A CA 1
ATOM 1591 C C . PRO A 1 192 ? 11.097 -10.983 -14.881 1.00 88.38 192 PRO A C 1
ATOM 1593 O O . PRO A 1 192 ? 9.922 -10.678 -14.653 1.00 88.38 192 PRO A O 1
ATOM 1596 N N . ASP A 1 193 ? 11.693 -10.838 -16.065 1.00 90.81 193 ASP A N 1
ATOM 1597 C CA . ASP A 1 193 ? 11.038 -10.242 -17.228 1.00 90.81 193 ASP A CA 1
ATOM 1598 C C . ASP A 1 193 ? 9.667 -10.908 -17.483 1.00 90.81 193 ASP A C 1
ATOM 1600 O O . ASP A 1 193 ? 9.584 -12.140 -17.649 1.00 90.81 193 ASP A O 1
ATOM 1604 N N . PRO A 1 194 ? 8.569 -10.126 -17.489 1.00 89.94 194 PRO A N 1
ATOM 1605 C CA . PRO A 1 194 ? 7.234 -10.639 -17.764 1.00 89.94 194 PRO A CA 1
ATOM 1606 C C . PRO A 1 194 ? 7.129 -11.330 -19.129 1.00 89.94 194 PRO A C 1
ATOM 1608 O O . PRO A 1 194 ? 6.343 -12.272 -19.251 1.00 89.94 194 PRO A O 1
ATOM 1611 N N . LYS A 1 195 ? 7.916 -10.929 -20.137 1.00 90.44 195 LYS A N 1
ATOM 1612 C CA . LYS A 1 195 ? 7.946 -11.560 -21.469 1.00 90.44 195 LYS A CA 1
ATOM 1613 C C . LYS A 1 195 ? 8.469 -12.991 -21.382 1.00 90.44 195 LYS A C 1
ATOM 1615 O O . LYS A 1 195 ? 7.755 -13.928 -21.741 1.00 90.44 195 LYS A O 1
ATOM 1620 N N . VAL A 1 196 ? 9.632 -13.175 -20.758 1.00 89.69 196 VAL A N 1
ATOM 1621 C CA . VAL A 1 196 ? 10.226 -14.501 -20.514 1.00 89.69 196 VAL A CA 1
ATOM 1622 C C . VAL A 1 196 ? 9.298 -15.373 -19.663 1.00 89.69 196 VAL A C 1
ATOM 1624 O O . VAL A 1 196 ? 9.149 -16.574 -19.903 1.00 89.69 196 VAL A O 1
ATOM 1627 N N . LYS A 1 197 ? 8.618 -14.781 -18.673 1.00 85.56 197 LYS A N 1
ATOM 1628 C CA . LYS A 1 197 ? 7.640 -15.507 -17.854 1.00 85.56 197 LYS A CA 1
ATOM 1629 C C . LYS A 1 197 ? 6.414 -15.948 -18.635 1.00 85.56 197 LYS A C 1
ATOM 1631 O O . LYS A 1 197 ? 5.945 -17.064 -18.414 1.00 85.56 197 LYS A O 1
ATOM 1636 N N . LEU A 1 198 ? 5.903 -15.111 -19.527 1.00 85.94 198 LEU A N 1
ATOM 1637 C CA . LEU A 1 198 ? 4.763 -15.454 -20.364 1.00 85.94 198 LEU A CA 1
ATOM 1638 C C . LEU A 1 198 ? 5.110 -16.610 -21.309 1.00 85.94 198 LEU A C 1
ATOM 1640 O O . LEU A 1 198 ? 4.346 -17.570 -21.389 1.00 85.94 198 LEU A O 1
ATOM 1644 N N . GLU A 1 199 ? 6.294 -16.590 -21.923 1.00 86.94 199 GLU A N 1
ATOM 1645 C CA . GLU A 1 199 ? 6.795 -17.713 -22.723 1.00 86.94 199 GLU A CA 1
ATOM 1646 C C . GLU A 1 199 ? 6.953 -18.993 -21.896 1.00 86.94 199 GLU A C 1
ATOM 1648 O O . GLU A 1 199 ? 6.561 -20.073 -22.339 1.00 86.94 199 GLU A O 1
ATOM 1653 N N . GLN A 1 200 ? 7.480 -18.889 -20.672 1.00 85.62 200 GLN A N 1
ATOM 1654 C CA . GLN A 1 200 ? 7.602 -20.034 -19.769 1.00 85.62 200 GLN A CA 1
ATOM 1655 C C . GLN A 1 200 ? 6.230 -20.637 -19.446 1.00 85.62 200 GLN A C 1
ATOM 1657 O O . GLN A 1 200 ? 6.087 -21.860 -19.399 1.00 85.62 200 GLN A O 1
ATOM 1662 N N . ILE A 1 201 ? 5.215 -19.800 -19.235 1.00 83.06 201 ILE A N 1
ATOM 1663 C CA . ILE A 1 201 ? 3.847 -20.244 -18.962 1.00 83.06 201 ILE A CA 1
ATOM 1664 C C . ILE A 1 201 ? 3.237 -20.896 -20.213 1.00 83.06 201 ILE A C 1
ATOM 1666 O O . ILE A 1 201 ? 2.651 -21.968 -20.085 1.00 83.06 201 ILE A O 1
ATOM 1670 N N . LYS A 1 202 ? 3.439 -20.323 -21.411 1.00 84.25 202 LYS A N 1
ATOM 1671 C CA . LYS A 1 202 ? 3.007 -20.930 -22.687 1.00 84.25 202 LYS A CA 1
ATOM 1672 C C . LYS A 1 202 ? 3.642 -22.312 -22.901 1.00 84.25 202 LYS A C 1
ATOM 1674 O O . LYS A 1 202 ? 2.950 -23.245 -23.285 1.00 84.25 202 LYS A O 1
ATOM 1679 N N . LYS A 1 203 ? 4.936 -22.461 -22.590 1.00 83.19 203 LYS A N 1
ATOM 1680 C CA . LYS A 1 203 ? 5.686 -23.722 -22.753 1.00 83.19 203 LYS A CA 1
ATOM 1681 C C . LYS A 1 203 ? 5.356 -24.780 -21.697 1.00 83.19 203 LYS A C 1
ATOM 1683 O O . LYS A 1 203 ? 5.344 -25.962 -22.008 1.00 83.19 203 LYS A O 1
ATOM 1688 N N . SER A 1 204 ? 5.141 -24.379 -20.443 1.00 75.56 204 SER A N 1
ATOM 1689 C CA . SER A 1 204 ? 4.953 -25.327 -19.332 1.00 75.56 204 SER A CA 1
ATOM 1690 C C . SER A 1 204 ? 3.494 -25.634 -19.007 1.00 75.56 204 SER A C 1
ATOM 1692 O O . SER A 1 204 ? 3.235 -26.613 -18.313 1.00 75.56 204 SER A O 1
ATOM 1694 N N . GLY A 1 205 ? 2.542 -24.799 -19.439 1.00 67.81 205 GLY A N 1
ATOM 1695 C CA . GLY A 1 205 ? 1.114 -24.945 -19.130 1.00 67.81 205 GLY A CA 1
ATOM 1696 C C . GLY A 1 205 ? 0.752 -24.795 -17.643 1.00 67.81 205 GLY A C 1
ATOM 1697 O O . GLY A 1 205 ? -0.427 -24.797 -17.299 1.00 67.81 205 GLY A O 1
ATOM 1698 N N . VAL A 1 206 ? 1.736 -24.634 -16.746 1.00 66.00 206 VAL A N 1
ATOM 1699 C CA . VAL A 1 206 ? 1.540 -24.561 -15.293 1.00 66.00 206 VAL A CA 1
ATOM 1700 C C . VAL A 1 206 ? 1.910 -23.173 -14.785 1.00 66.00 206 VAL A C 1
ATOM 1702 O O . VAL A 1 206 ? 3.046 -22.710 -14.912 1.00 66.00 206 VAL A O 1
ATOM 1705 N N . PHE A 1 207 ? 0.950 -22.513 -14.138 1.00 63.81 207 PHE A N 1
ATOM 1706 C CA . PHE A 1 207 ? 1.184 -21.242 -13.460 1.00 63.81 207 PHE A CA 1
ATOM 1707 C C . PHE A 1 207 ? 1.924 -21.475 -12.135 1.00 63.81 207 PHE A C 1
ATOM 1709 O O . PHE A 1 207 ? 1.330 -21.527 -11.058 1.00 63.81 207 PHE A O 1
ATOM 1716 N N . ASN A 1 208 ? 3.247 -21.604 -12.198 1.00 60.56 208 ASN A N 1
ATOM 1717 C CA . ASN A 1 208 ? 4.077 -21.544 -11.000 1.00 60.56 208 ASN A CA 1
ATOM 1718 C C . ASN A 1 208 ? 4.157 -20.080 -10.550 1.00 60.56 208 ASN A C 1
ATOM 1720 O O . ASN A 1 208 ? 4.914 -19.286 -11.111 1.00 60.56 208 ASN A O 1
ATOM 1724 N N . GLY A 1 209 ? 3.331 -19.708 -9.566 1.00 58.81 209 GLY A N 1
ATOM 1725 C CA . GLY A 1 209 ? 3.287 -18.346 -9.032 1.00 58.81 209 GLY A CA 1
ATOM 1726 C C . GLY A 1 209 ? 4.679 -17.841 -8.633 1.00 58.81 209 GLY A C 1
ATOM 1727 O O . GLY A 1 209 ? 5.514 -18.620 -8.172 1.00 58.81 209 GLY A O 1
ATOM 1728 N N . SER A 1 210 ? 4.931 -16.541 -8.837 1.00 57.47 210 SER A N 1
ATOM 1729 C CA . SER A 1 210 ? 6.256 -15.937 -8.644 1.00 57.47 210 SER A CA 1
ATOM 1730 C C . SER A 1 210 ? 6.872 -16.351 -7.298 1.00 57.47 210 SER A C 1
ATOM 1732 O O . SER A 1 210 ? 6.226 -16.171 -6.256 1.00 57.47 210 SER A O 1
ATOM 1734 N N . PRO A 1 211 ? 8.118 -16.868 -7.287 1.00 59.34 211 PRO A N 1
ATOM 1735 C CA . PRO A 1 211 ? 8.769 -17.326 -6.063 1.00 59.34 211 PRO A CA 1
ATOM 1736 C C . PRO A 1 211 ? 8.888 -16.207 -5.024 1.00 59.34 211 PRO A C 1
ATOM 1738 O O . PRO A 1 211 ? 8.895 -16.493 -3.835 1.00 59.34 211 PRO A O 1
ATOM 1741 N N . PHE A 1 212 ? 8.901 -14.941 -5.450 1.00 58.69 212 PHE A N 1
ATOM 1742 C CA . PHE A 1 212 ? 8.948 -13.789 -4.556 1.00 58.69 212 PHE A CA 1
ATOM 1743 C C . PHE A 1 212 ? 7.647 -13.588 -3.755 1.00 58.69 212 PHE A C 1
ATOM 1745 O O . PHE A 1 212 ? 7.684 -13.270 -2.570 1.00 58.69 212 PHE A O 1
ATOM 1752 N N . LEU A 1 213 ? 6.482 -13.796 -4.379 1.00 59.97 213 LEU A N 1
ATOM 1753 C CA . LEU A 1 213 ? 5.178 -13.570 -3.736 1.00 59.97 213 LEU A CA 1
ATOM 1754 C C . LEU A 1 213 ? 4.708 -14.767 -2.901 1.00 59.97 213 LEU A C 1
ATOM 1756 O O . LEU A 1 213 ? 3.917 -14.585 -1.977 1.00 59.97 213 LEU A O 1
ATOM 1760 N N . ASN A 1 214 ? 5.215 -15.962 -3.212 1.00 60.62 214 ASN A N 1
ATOM 1761 C CA . ASN A 1 214 ? 4.856 -17.215 -2.546 1.00 60.62 214 ASN A CA 1
ATOM 1762 C C . ASN A 1 214 ? 5.957 -17.752 -1.613 1.00 60.62 214 ASN A C 1
ATOM 1764 O O . ASN A 1 214 ? 5.799 -18.828 -1.032 1.00 60.62 214 ASN A O 1
ATOM 1768 N N . GLN A 1 215 ? 7.066 -17.025 -1.435 1.00 61.66 215 GLN A N 1
ATOM 1769 C CA . GLN A 1 215 ? 8.087 -17.381 -0.453 1.00 61.66 215 GLN A CA 1
ATOM 1770 C C . GLN A 1 215 ? 7.525 -17.199 0.962 1.00 61.66 215 GLN A C 1
ATOM 1772 O O . GLN A 1 215 ? 7.508 -16.104 1.518 1.00 61.66 215 GLN A O 1
ATOM 1777 N N . ARG A 1 216 ? 7.127 -18.318 1.583 1.00 58.31 216 ARG A N 1
ATOM 1778 C CA . ARG A 1 216 ? 6.892 -18.431 3.038 1.00 58.31 216 ARG A CA 1
ATOM 1779 C C . ARG A 1 216 ? 8.140 -18.123 3.877 1.00 58.31 216 ARG A C 1
ATOM 1781 O O . ARG A 1 216 ? 8.052 -18.069 5.097 1.00 58.31 216 ARG A O 1
ATOM 1788 N N . ASP A 1 217 ? 9.282 -17.926 3.227 1.00 53.97 217 ASP A N 1
ATOM 1789 C CA . ASP A 1 217 ? 10.562 -17.649 3.853 1.00 53.97 217 ASP A CA 1
ATOM 1790 C C . ASP A 1 217 ? 11.328 -16.556 3.083 1.00 53.97 217 ASP A C 1
ATOM 1792 O O . ASP A 1 217 ? 12.190 -16.856 2.253 1.00 53.97 217 ASP A O 1
ATOM 1796 N N . PRO A 1 218 ? 11.006 -15.273 3.320 1.00 58.53 218 PRO A N 1
ATOM 1797 C CA . PRO A 1 218 ? 11.654 -14.154 2.635 1.00 58.53 218 PRO A CA 1
ATOM 1798 C C . PRO A 1 218 ? 13.126 -13.953 3.044 1.00 58.53 218 PRO A C 1
ATOM 1800 O O . PRO A 1 218 ? 13.891 -13.331 2.303 1.00 58.53 218 PRO A O 1
ATOM 1803 N N . ILE A 1 219 ? 13.541 -14.488 4.201 1.00 59.09 219 ILE A N 1
ATOM 1804 C CA . ILE A 1 219 ? 14.906 -14.356 4.744 1.00 59.09 219 ILE A CA 1
ATOM 1805 C C . ILE A 1 219 ? 15.771 -15.577 4.377 1.00 59.09 219 ILE A C 1
ATOM 1807 O O . ILE A 1 219 ? 16.994 -15.521 4.460 1.00 59.09 219 ILE A O 1
ATOM 1811 N N . GLY A 1 220 ? 15.174 -16.657 3.867 1.00 59.28 220 GLY A N 1
ATOM 1812 C CA . GLY A 1 220 ? 15.904 -17.867 3.485 1.00 59.28 220 GLY A CA 1
ATOM 1813 C C . GLY A 1 220 ? 16.379 -18.699 4.681 1.00 59.28 220 GLY A C 1
ATOM 1814 O O . GLY A 1 220 ? 17.287 -19.513 4.523 1.00 59.28 220 GLY A O 1
ATOM 1815 N N . LEU A 1 221 ? 15.782 -18.515 5.865 1.00 62.22 221 LEU A N 1
ATOM 1816 C CA . LEU A 1 221 ? 16.154 -19.222 7.100 1.00 62.22 221 LEU A CA 1
ATOM 1817 C C . LEU A 1 221 ? 15.802 -20.720 7.071 1.00 62.22 221 LEU A C 1
ATOM 1819 O O . LEU A 1 221 ? 16.393 -21.517 7.797 1.00 62.22 221 LEU A O 1
ATOM 1823 N N . TYR A 1 222 ? 14.863 -21.121 6.220 1.00 57.84 222 TYR A N 1
ATOM 1824 C CA . TYR A 1 222 ? 14.325 -22.475 6.111 1.00 57.84 222 TYR A CA 1
ATOM 1825 C C . TYR A 1 222 ? 14.759 -23.202 4.832 1.00 57.84 222 TYR A C 1
ATOM 1827 O O . TYR A 1 222 ? 14.496 -24.396 4.697 1.00 57.84 222 TYR A O 1
ATOM 1835 N N . ARG A 1 223 ? 15.473 -22.544 3.905 1.00 53.59 223 ARG A N 1
ATOM 1836 C CA . ARG A 1 223 ? 15.882 -23.160 2.625 1.00 53.59 223 ARG A CA 1
ATOM 1837 C C . ARG A 1 223 ? 16.974 -24.239 2.765 1.00 53.59 223 ARG A C 1
ATOM 1839 O O . ARG A 1 223 ? 17.123 -25.045 1.852 1.00 53.59 223 ARG A O 1
ATOM 1846 N N . ASN A 1 224 ? 17.673 -24.320 3.904 1.00 52.34 224 ASN A N 1
ATOM 1847 C CA . ASN A 1 224 ? 18.833 -25.212 4.084 1.00 52.34 224 ASN A CA 1
ATOM 1848 C C . ASN A 1 224 ? 18.679 -26.326 5.141 1.00 52.34 224 ASN A C 1
ATOM 1850 O O . ASN A 1 224 ? 19.664 -26.978 5.476 1.00 52.34 224 ASN A O 1
ATOM 1854 N N . LYS A 1 225 ? 17.472 -26.628 5.637 1.00 53.47 225 LYS A N 1
ATOM 1855 C CA . LYS A 1 225 ? 17.243 -27.832 6.465 1.00 53.47 225 LYS A CA 1
ATOM 1856 C C . LYS A 1 225 ? 16.678 -28.970 5.611 1.00 53.47 225 LYS A C 1
ATOM 1858 O O . LYS A 1 225 ? 15.488 -29.245 5.673 1.00 53.47 225 LYS A O 1
ATOM 1863 N N . GLY A 1 226 ? 17.503 -29.615 4.783 1.00 53.88 226 GLY A N 1
ATOM 1864 C CA . GLY A 1 226 ? 17.060 -30.866 4.144 1.00 53.88 226 GLY A CA 1
ATOM 1865 C C . GLY A 1 226 ? 17.798 -31.339 2.897 1.00 53.88 226 GLY A C 1
ATOM 1866 O O . GLY A 1 226 ? 17.720 -32.523 2.588 1.00 53.88 226 GLY A O 1
ATOM 1867 N N . LYS A 1 227 ? 18.565 -30.492 2.200 1.00 45.78 227 LYS A N 1
ATOM 1868 C CA . LYS A 1 227 ? 19.455 -30.984 1.136 1.00 45.78 227 LYS A CA 1
ATOM 1869 C C . LYS A 1 227 ? 20.727 -31.558 1.755 1.00 45.78 227 LYS A C 1
ATOM 1871 O O . LYS A 1 227 ? 21.784 -30.940 1.714 1.00 45.78 227 LYS A O 1
ATOM 1876 N N . LYS A 1 228 ? 20.599 -32.752 2.345 1.00 45.41 228 LYS A N 1
ATOM 1877 C CA . LYS A 1 228 ? 21.731 -33.666 2.488 1.00 45.41 228 LYS A CA 1
ATOM 1878 C C . LYS A 1 228 ? 22.264 -33.907 1.080 1.00 45.41 228 LYS A C 1
ATOM 1880 O O . LYS A 1 228 ? 21.519 -34.327 0.195 1.00 45.41 228 LYS A O 1
ATOM 1885 N N . SER A 1 229 ? 23.526 -33.565 0.877 1.00 44.25 229 SER A N 1
ATOM 1886 C CA . SER A 1 229 ? 24.311 -34.033 -0.251 1.00 44.25 229 SER A CA 1
ATOM 1887 C C . SER A 1 229 ? 24.091 -35.538 -0.399 1.00 44.25 229 SER A C 1
ATOM 1889 O O . SER A 1 229 ? 24.249 -36.305 0.550 1.00 44.25 229 SER A O 1
ATOM 1891 N N . SER A 1 230 ? 23.681 -35.965 -1.588 1.00 45.66 230 SER A N 1
ATOM 1892 C CA . SER A 1 230 ? 23.734 -37.363 -1.994 1.00 45.66 230 SER A CA 1
ATOM 1893 C C . SER A 1 230 ? 25.207 -37.767 -2.069 1.00 45.66 230 SER A C 1
ATOM 1895 O O . SER A 1 230 ? 25.855 -37.607 -3.100 1.00 45.66 230 SER A O 1
ATOM 1897 N N . GLY A 1 231 ? 25.743 -38.210 -0.936 1.00 39.62 231 GLY A N 1
ATOM 1898 C CA . GLY A 1 231 ? 27.123 -38.638 -0.752 1.00 39.62 231 GLY A CA 1
ATOM 1899 C C . GLY A 1 231 ? 27.179 -39.739 0.299 1.00 39.62 231 GLY A C 1
ATOM 1900 O O . GLY A 1 231 ? 27.425 -39.463 1.461 1.00 39.62 231 GLY A O 1
ATOM 1901 N N . ARG A 1 232 ? 26.821 -40.947 -0.149 1.00 37.75 232 ARG A N 1
ATOM 1902 C CA . ARG A 1 232 ? 27.340 -42.287 0.189 1.00 37.75 232 ARG A CA 1
ATOM 1903 C C . ARG A 1 232 ? 28.046 -42.538 1.549 1.00 37.75 232 ARG A C 1
ATOM 1905 O O . ARG A 1 232 ? 28.969 -41.821 1.916 1.00 37.75 232 ARG A O 1
ATOM 1912 N N . ASN A 1 233 ? 27.714 -43.717 2.102 1.00 39.47 233 ASN A N 1
ATOM 1913 C CA . ASN A 1 233 ? 28.306 -44.507 3.205 1.00 39.47 233 ASN A CA 1
ATOM 1914 C C . ASN A 1 233 ? 27.640 -44.233 4.572 1.00 39.47 233 ASN A C 1
ATOM 1916 O O . ASN A 1 233 ? 27.855 -43.194 5.179 1.00 39.47 233 ASN A O 1
ATOM 1920 N N . GLU A 1 234 ? 26.615 -44.994 4.971 1.00 43.16 234 GLU A N 1
ATOM 1921 C CA . GLU A 1 234 ? 26.675 -46.357 5.546 1.00 43.16 234 GLU A CA 1
ATOM 1922 C C . GLU A 1 234 ? 27.343 -46.355 6.933 1.00 43.16 234 GLU A C 1
ATOM 1924 O O . GLU A 1 234 ? 28.529 -46.060 7.029 1.00 43.16 234 GLU A O 1
ATOM 1929 N N . TRP A 1 235 ? 26.541 -46.647 7.972 1.00 34.47 235 TRP A N 1
ATOM 1930 C CA . TRP A 1 235 ? 26.813 -47.418 9.205 1.00 34.47 235 TRP A CA 1
ATOM 1931 C C . TRP A 1 235 ? 25.834 -46.991 10.318 1.00 34.47 235 TRP A C 1
ATOM 1933 O O . TRP A 1 235 ? 25.757 -45.816 10.664 1.00 34.47 235 TRP A O 1
ATOM 1943 N N . GLY A 1 236 ? 25.105 -47.958 10.888 1.00 36.75 236 GLY A N 1
ATOM 1944 C CA . GLY A 1 236 ? 24.311 -47.780 12.112 1.00 36.75 236 GLY A CA 1
ATOM 1945 C C . GLY A 1 236 ? 22.815 -48.015 11.932 1.00 36.75 236 GLY A C 1
ATOM 1946 O O . GLY A 1 236 ? 22.042 -47.079 11.767 1.00 36.75 236 GLY A O 1
ATOM 1947 N N . LYS A 1 237 ? 22.439 -49.290 11.948 1.00 43.38 237 LYS A N 1
ATOM 1948 C CA . LYS A 1 237 ? 21.077 -49.815 11.971 1.00 43.38 237 LYS A CA 1
ATOM 1949 C C . LYS A 1 237 ? 20.520 -49.675 13.391 1.00 43.38 237 LYS A C 1
ATOM 1951 O O . LYS A 1 237 ? 21.060 -50.321 14.274 1.00 43.38 237 LYS A O 1
ATOM 1956 N N . ASP A 1 238 ? 19.462 -48.890 13.560 1.00 39.47 238 ASP A N 1
ATOM 1957 C CA . ASP A 1 238 ? 18.489 -49.039 14.646 1.00 39.47 238 ASP A CA 1
ATOM 1958 C C . ASP A 1 238 ? 17.105 -48.871 14.016 1.00 39.47 238 ASP A C 1
ATOM 1960 O O . ASP A 1 238 ? 16.664 -47.767 13.688 1.00 39.47 238 ASP A O 1
ATOM 1964 N N . ASP A 1 239 ? 16.464 -50.010 13.767 1.00 46.97 239 ASP A N 1
ATOM 1965 C CA . ASP A 1 239 ? 15.077 -50.092 13.337 1.00 46.97 239 ASP A CA 1
ATOM 1966 C C . ASP A 1 239 ? 14.201 -49.671 14.523 1.00 46.97 239 ASP A C 1
ATOM 1968 O O . ASP A 1 239 ? 14.002 -50.431 15.470 1.00 46.97 239 ASP A O 1
ATOM 1972 N N . ASN A 1 240 ? 13.699 -48.438 14.498 1.00 43.03 240 ASN A N 1
ATOM 1973 C CA . ASN A 1 240 ? 12.541 -48.068 15.297 1.00 43.03 240 ASN A CA 1
ATOM 1974 C C . ASN A 1 240 ? 11.670 -47.109 14.487 1.00 43.03 240 ASN A C 1
ATOM 1976 O O . ASN A 1 240 ? 12.125 -46.048 14.051 1.00 43.03 240 ASN A O 1
ATOM 1980 N N . ASP A 1 241 ? 10.439 -47.547 14.241 1.00 44.47 241 ASP A N 1
ATOM 1981 C CA . ASP A 1 241 ? 9.455 -46.927 13.365 1.00 44.47 241 ASP A CA 1
ATOM 1982 C C . ASP A 1 241 ? 9.391 -45.408 13.553 1.00 44.47 241 ASP A C 1
ATOM 1984 O O . ASP A 1 241 ? 9.041 -44.889 14.618 1.00 44.47 241 ASP A O 1
ATOM 1988 N N . SER A 1 242 ? 9.722 -44.671 12.487 1.00 46.47 242 SER A N 1
ATOM 1989 C CA . SER A 1 242 ? 9.606 -43.218 12.456 1.00 46.47 242 SER A CA 1
ATOM 1990 C C . SER A 1 242 ? 8.133 -42.825 12.332 1.00 46.47 242 SER A C 1
ATOM 1992 O O . SER A 1 242 ? 7.658 -42.405 11.274 1.00 46.47 242 SER A O 1
ATOM 1994 N N . LEU A 1 243 ? 7.393 -42.957 13.427 1.00 50.53 243 LEU A N 1
ATOM 1995 C CA . LEU A 1 243 ? 6.124 -42.268 13.573 1.00 50.53 243 LEU A CA 1
ATOM 1996 C C . LEU A 1 243 ? 6.383 -40.763 13.509 1.00 50.53 243 LEU A C 1
ATOM 1998 O O . LEU A 1 243 ? 7.346 -40.237 14.082 1.00 50.53 243 LEU A O 1
ATOM 2002 N N . SER A 1 244 ? 5.529 -40.068 12.762 1.00 51.59 244 SER A N 1
ATOM 2003 C CA . SER A 1 244 ? 5.614 -38.626 12.621 1.00 51.59 244 SER A CA 1
ATOM 2004 C C . SER A 1 244 ? 5.556 -37.972 14.008 1.00 51.59 244 SER A C 1
ATOM 2006 O O . SER A 1 244 ? 4.840 -38.425 14.901 1.00 51.59 244 SER A O 1
ATOM 2008 N N . SER A 1 245 ? 6.284 -36.867 14.198 1.00 53.62 245 SER A N 1
ATOM 2009 C CA . SER A 1 245 ? 6.250 -36.070 15.441 1.00 53.62 245 SER A CA 1
ATOM 2010 C C . SER A 1 245 ? 4.815 -35.692 15.869 1.00 53.62 245 SER A C 1
ATOM 2012 O O . SER A 1 245 ? 4.547 -35.448 17.041 1.00 53.62 245 SER A O 1
ATOM 2014 N N . TRP A 1 246 ? 3.867 -35.716 14.926 1.00 46.69 246 TRP A N 1
ATOM 2015 C CA . TRP A 1 246 ? 2.444 -35.489 15.156 1.00 46.69 246 TRP A CA 1
ATOM 2016 C C . TRP A 1 246 ? 1.672 -36.718 15.663 1.00 46.69 246 TRP A C 1
ATOM 2018 O O . TRP A 1 246 ? 0.763 -36.543 16.474 1.00 46.69 246 TRP A O 1
ATOM 2028 N N . GLU A 1 247 ? 2.027 -37.944 15.261 1.00 52.50 247 GLU A N 1
ATOM 2029 C CA . GLU A 1 247 ? 1.445 -39.172 15.838 1.00 52.50 247 GLU A CA 1
ATOM 2030 C C . GLU A 1 247 ? 1.802 -39.303 17.324 1.00 52.50 247 GLU A C 1
ATOM 2032 O O . GLU A 1 247 ? 0.961 -39.670 18.144 1.00 52.50 247 GLU A O 1
ATOM 2037 N N . LYS A 1 248 ? 3.030 -38.917 17.691 1.00 57.25 248 LYS A N 1
ATOM 2038 C CA . LYS A 1 248 ? 3.532 -39.010 19.069 1.00 57.25 248 LYS A CA 1
ATOM 2039 C C . LYS A 1 248 ? 2.778 -38.104 20.053 1.00 57.25 248 LYS A C 1
ATOM 2041 O O . LYS A 1 248 ? 2.661 -38.433 21.226 1.00 57.25 248 LYS A O 1
ATOM 2046 N N . VAL A 1 249 ? 2.211 -36.994 19.570 1.00 54.31 249 VAL A N 1
ATOM 2047 C CA . VAL A 1 249 ? 1.368 -36.082 20.369 1.00 54.31 249 VAL A CA 1
ATOM 2048 C C . VAL A 1 249 ? -0.052 -36.631 20.557 1.00 54.31 249 VAL A C 1
ATOM 2050 O O . VAL A 1 249 ? -0.705 -36.311 21.547 1.00 54.31 249 VAL A O 1
ATOM 2053 N N . ARG A 1 250 ? -0.545 -37.467 19.633 1.00 57.00 250 ARG A N 1
ATOM 2054 C CA . ARG A 1 250 ? -1.882 -38.077 19.729 1.00 57.00 250 ARG A CA 1
ATOM 2055 C C . ARG A 1 250 ? -1.924 -39.314 20.615 1.00 57.00 250 ARG A C 1
ATOM 2057 O O . ARG A 1 250 ? -2.951 -39.541 21.245 1.00 57.00 250 ARG A O 1
ATOM 2064 N N . ASN A 1 251 ? -0.839 -40.082 20.659 1.00 53.12 251 ASN A N 1
ATOM 2065 C CA . ASN A 1 251 ? -0.834 -41.384 21.326 1.00 53.12 251 ASN A CA 1
ATOM 2066 C C . ASN A 1 251 ? -0.564 -41.327 22.834 1.00 53.12 251 ASN A C 1
ATOM 2068 O O . ASN A 1 251 ? -0.631 -42.362 23.478 1.00 53.12 251 ASN A O 1
ATOM 2072 N N . GLY A 1 252 ? -0.330 -40.143 23.412 1.00 49.56 252 GLY A N 1
ATOM 2073 C CA . GLY A 1 252 ? -0.405 -39.954 24.864 1.00 49.56 252 GLY A CA 1
ATOM 2074 C C . GLY A 1 252 ? 0.527 -40.845 25.693 1.00 49.56 252 GLY A C 1
ATOM 2075 O O . GLY A 1 252 ? 0.191 -41.140 26.830 1.00 49.56 252 GLY A O 1
ATOM 2076 N N . GLU A 1 253 ? 1.672 -41.267 25.150 1.00 44.97 253 GLU A N 1
ATOM 2077 C CA . GLU A 1 253 ? 2.668 -42.042 25.897 1.00 44.97 253 GLU A CA 1
ATOM 2078 C C . GLU A 1 253 ? 3.558 -41.101 26.729 1.00 44.97 253 GLU A C 1
ATOM 2080 O O . GLU A 1 253 ? 4.544 -40.527 26.264 1.00 44.97 253 GLU A O 1
ATOM 2085 N N . ASP A 1 254 ? 3.084 -40.871 27.949 1.00 55.28 254 ASP A N 1
ATOM 2086 C CA . ASP A 1 254 ? 3.776 -40.694 29.226 1.00 55.28 254 ASP A CA 1
ATOM 2087 C C . ASP A 1 254 ? 5.216 -40.140 29.245 1.00 55.28 254 ASP A C 1
ATOM 2089 O O . ASP A 1 254 ? 6.199 -40.796 28.905 1.00 55.28 254 ASP A O 1
ATOM 2093 N N . GLY A 1 255 ? 5.344 -38.947 29.842 1.00 52.88 255 GLY A N 1
ATOM 2094 C CA . GLY A 1 255 ? 6.495 -38.615 30.695 1.00 52.88 255 GLY A CA 1
ATOM 2095 C C . GLY A 1 255 ? 7.291 -37.354 30.354 1.00 52.88 255 GLY A C 1
ATOM 2096 O O . GLY A 1 255 ? 8.072 -36.895 31.185 1.00 52.88 255 GLY A O 1
ATOM 2097 N N . SER A 1 256 ? 7.098 -36.740 29.185 1.00 48.00 256 SER A N 1
ATOM 2098 C CA . SER A 1 256 ? 7.808 -35.503 28.834 1.00 48.00 256 SER A CA 1
ATOM 2099 C C . SER A 1 256 ? 6.934 -34.280 29.105 1.00 48.00 256 SER A C 1
ATOM 2101 O O . SER A 1 256 ? 6.023 -33.956 28.345 1.00 48.00 256 SER A O 1
ATOM 2103 N N . LEU A 1 257 ? 7.211 -33.602 30.221 1.00 50.66 257 LEU A N 1
ATOM 2104 C CA . LEU A 1 257 ? 6.636 -32.298 30.543 1.00 50.66 257 LEU A CA 1
ATOM 2105 C C . LEU A 1 257 ? 6.788 -31.339 29.350 1.00 50.66 257 LEU A C 1
ATOM 2107 O O . LEU A 1 257 ? 7.880 -31.156 28.812 1.00 50.66 257 LEU A O 1
ATOM 2111 N N . SER A 1 258 ? 5.676 -30.708 28.969 1.00 51.44 258 SER A N 1
ATOM 2112 C CA . SER A 1 258 ? 5.608 -29.628 27.982 1.00 51.44 258 SER A CA 1
ATOM 2113 C C . SER A 1 258 ? 6.731 -28.604 28.200 1.00 51.44 258 SER A C 1
ATOM 2115 O O . SER A 1 258 ? 6.954 -28.154 29.326 1.00 51.44 258 SER A O 1
ATOM 2117 N N . SER A 1 259 ? 7.403 -28.163 27.126 1.00 54.84 259 SER A N 1
ATOM 2118 C CA . SER A 1 259 ? 8.420 -27.094 27.184 1.00 54.84 259 SER A CA 1
ATOM 2119 C C . SER A 1 259 ? 7.927 -25.815 27.874 1.00 54.84 259 SER A C 1
ATOM 2121 O O . SER A 1 259 ? 8.738 -25.055 28.392 1.00 54.84 259 SER A O 1
ATOM 2123 N N . TRP A 1 260 ? 6.612 -25.583 27.925 1.00 48.19 260 TRP A N 1
ATOM 2124 C CA . TRP A 1 260 ? 6.010 -24.454 28.639 1.00 48.19 260 TRP A CA 1
ATOM 2125 C C . TRP A 1 260 ? 5.864 -24.674 30.149 1.00 48.19 260 TRP A C 1
ATOM 2127 O O . TRP A 1 260 ? 5.838 -23.709 30.913 1.00 48.19 260 TRP A O 1
ATOM 2137 N N . GLU A 1 261 ? 5.795 -25.925 30.596 1.00 56.53 261 GLU A N 1
ATOM 2138 C CA . GLU A 1 261 ? 5.787 -26.278 32.017 1.00 56.53 261 GLU A CA 1
ATOM 2139 C C . GLU A 1 261 ? 7.191 -26.119 32.615 1.00 56.53 261 GLU A C 1
ATOM 2141 O O . GLU A 1 261 ? 7.331 -25.606 33.722 1.00 56.53 261 GLU A O 1
ATOM 2146 N N . ASN A 1 262 ? 8.234 -26.434 31.838 1.00 59.88 262 ASN A N 1
ATOM 2147 C CA . ASN A 1 262 ? 9.631 -26.318 32.270 1.00 59.88 262 ASN A CA 1
ATOM 2148 C C . ASN A 1 262 ? 10.078 -24.859 32.494 1.00 59.88 262 ASN A C 1
ATOM 2150 O O . ASN A 1 262 ? 10.908 -24.571 33.350 1.00 59.88 262 ASN A O 1
ATOM 2154 N N . ILE A 1 263 ? 9.481 -23.912 31.763 1.00 58.91 263 ILE A N 1
ATOM 2155 C CA . ILE A 1 263 ? 9.728 -22.473 31.954 1.00 58.91 263 ILE A CA 1
ATOM 2156 C C . ILE A 1 263 ? 9.042 -21.962 33.232 1.00 58.91 263 ILE A C 1
ATOM 2158 O O . ILE A 1 263 ? 9.530 -21.035 33.874 1.00 58.91 263 ILE A O 1
ATOM 2162 N N . ARG A 1 264 ? 7.919 -22.571 33.635 1.00 63.84 264 ARG A N 1
ATOM 2163 C CA . ARG A 1 264 ? 7.160 -22.159 34.826 1.00 63.84 264 ARG A CA 1
ATOM 2164 C C . ARG A 1 264 ? 7.678 -22.795 36.116 1.00 63.84 264 ARG A C 1
ATOM 2166 O O . ARG A 1 264 ? 7.553 -22.179 37.173 1.00 63.84 264 ARG A O 1
ATOM 2173 N N . SER A 1 265 ? 8.276 -23.982 36.049 1.00 50.72 265 SER A N 1
ATOM 2174 C CA . SER A 1 265 ? 8.845 -24.663 37.219 1.00 50.72 265 SER A CA 1
ATOM 2175 C C . SER A 1 265 ? 10.219 -24.124 37.631 1.00 50.72 265 SER A C 1
ATOM 2177 O O . SER A 1 265 ? 10.535 -24.151 38.820 1.00 50.72 265 SER A O 1
ATOM 2179 N N . LEU A 1 266 ? 11.003 -23.557 36.703 1.00 51.50 266 LEU A N 1
ATOM 2180 C CA . LEU A 1 266 ? 12.346 -23.039 37.007 1.00 51.50 266 LEU A CA 1
ATOM 2181 C C . LEU A 1 266 ? 12.349 -21.792 37.917 1.00 51.50 266 LEU A C 1
ATOM 2183 O O . LEU A 1 266 ? 13.379 -21.447 38.482 1.00 51.50 266 LEU A O 1
ATOM 2187 N N . GLY A 1 267 ? 11.207 -21.115 38.081 1.00 50.06 267 GLY A N 1
ATOM 2188 C CA . GLY A 1 267 ? 11.096 -19.881 38.869 1.00 50.06 267 GLY A CA 1
ATOM 2189 C C . GLY A 1 267 ? 10.730 -20.059 40.347 1.00 50.06 267 GLY A C 1
ATOM 2190 O O . GLY A 1 267 ? 10.514 -19.058 41.023 1.00 50.06 267 GLY A O 1
ATOM 2191 N N . LYS A 1 268 ? 10.592 -21.294 40.857 1.00 50.78 268 LYS A N 1
ATOM 2192 C CA . LYS A 1 268 ? 9.963 -21.542 42.173 1.00 50.78 268 LYS A CA 1
ATOM 2193 C C . LYS A 1 268 ? 10.827 -22.216 43.243 1.00 50.78 268 LYS A C 1
ATOM 2195 O O . LYS A 1 268 ? 10.288 -22.586 44.281 1.00 50.78 268 LYS A O 1
ATOM 2200 N N . GLY A 1 269 ? 12.139 -22.347 43.052 1.00 50.56 269 GLY A N 1
ATOM 2201 C CA . GLY A 1 269 ? 12.967 -23.108 43.992 1.00 50.56 269 GLY A CA 1
ATOM 2202 C C . GLY A 1 269 ? 14.392 -22.609 44.178 1.00 50.56 269 GLY A C 1
ATOM 2203 O O . GLY A 1 269 ? 15.305 -23.332 43.815 1.00 50.56 269 GLY A O 1
ATOM 2204 N N . GLN A 1 270 ? 14.583 -21.423 44.767 1.00 44.38 270 GLN A N 1
ATOM 2205 C CA . GLN A 1 270 ? 15.732 -21.119 45.639 1.00 44.38 270 GLN A CA 1
ATOM 2206 C C . GLN A 1 270 ? 15.638 -19.685 46.169 1.00 44.38 270 GLN A C 1
ATOM 2208 O O . GLN A 1 270 ? 15.878 -18.746 45.423 1.00 44.38 270 GLN A O 1
ATOM 2213 N N . LEU A 1 271 ? 15.286 -19.530 47.448 1.00 41.41 271 LEU A N 1
ATOM 2214 C CA . LEU A 1 271 ? 15.992 -18.679 48.418 1.00 41.41 271 LEU A CA 1
ATOM 2215 C C . LEU A 1 271 ? 15.227 -18.703 49.746 1.00 41.41 271 LEU A C 1
ATOM 2217 O O . LEU A 1 271 ? 14.221 -18.028 49.947 1.00 41.41 271 LEU A O 1
ATOM 2221 N N . GLN A 1 272 ? 15.724 -19.568 50.625 1.00 38.56 272 GLN A N 1
ATOM 2222 C CA . GLN A 1 272 ? 15.492 -19.549 52.061 1.00 38.56 272 GLN A CA 1
ATOM 2223 C C . GLN A 1 272 ? 16.233 -18.338 52.652 1.00 38.56 272 GLN A C 1
ATOM 2225 O O . GLN A 1 272 ? 17.370 -18.064 52.269 1.00 38.56 272 GLN A O 1
ATOM 2230 N N . ALA A 1 273 ? 15.568 -17.629 53.564 1.00 38.97 273 ALA A N 1
ATOM 2231 C CA . ALA A 1 273 ? 16.114 -16.537 54.369 1.00 38.97 273 ALA A CA 1
ATOM 2232 C C . ALA A 1 273 ? 17.168 -17.031 55.384 1.00 38.97 273 ALA A C 1
ATOM 2234 O O . ALA A 1 273 ? 17.227 -18.231 55.671 1.00 38.97 273 ALA A O 1
ATOM 2235 N N . PRO A 1 274 ? 17.942 -16.106 55.981 1.00 46.62 274 PRO A N 1
ATOM 2236 C CA . PRO A 1 274 ? 17.657 -15.836 57.393 1.00 46.62 274 PRO A CA 1
ATOM 2237 C C . PRO A 1 274 ? 17.682 -14.347 57.802 1.00 46.62 274 PRO A C 1
ATOM 2239 O O . PRO A 1 274 ? 18.493 -13.556 57.333 1.00 46.62 274 PRO A O 1
ATOM 2242 N N . ASP A 1 275 ? 16.751 -14.050 58.710 1.00 38.91 275 ASP A N 1
ATOM 2243 C CA . ASP A 1 275 ? 16.743 -13.114 59.843 1.00 38.91 275 ASP A CA 1
ATOM 2244 C C . ASP A 1 275 ? 17.116 -11.621 59.710 1.00 38.91 275 ASP A C 1
ATOM 2246 O O . ASP A 1 275 ? 18.268 -11.205 59.693 1.00 38.91 275 ASP A O 1
ATOM 2250 N N . ALA A 1 276 ? 16.042 -10.824 59.788 1.00 44.22 276 ALA A N 1
ATOM 2251 C CA . ALA A 1 276 ? 15.779 -9.763 60.768 1.00 44.22 276 ALA A CA 1
ATOM 2252 C C . ALA A 1 276 ? 16.866 -8.715 61.084 1.00 44.22 276 ALA A C 1
ATOM 2254 O O . ALA A 1 276 ? 17.677 -8.883 61.991 1.00 44.22 276 ALA A O 1
ATOM 2255 N N . GLN A 1 277 ? 16.677 -7.515 60.526 1.00 36.22 277 GLN A N 1
ATOM 2256 C CA . GLN A 1 277 ? 16.826 -6.271 61.281 1.00 36.22 277 GLN A CA 1
ATOM 2257 C C . GLN A 1 277 ? 15.827 -5.213 60.797 1.00 36.22 277 GLN A C 1
ATOM 2259 O O . GLN A 1 277 ? 15.318 -5.251 59.680 1.00 36.22 277 GLN A O 1
ATOM 2264 N N . LYS A 1 278 ? 15.475 -4.350 61.739 1.00 40.41 278 LYS A N 1
ATOM 2265 C CA . LYS A 1 278 ? 14.308 -3.481 61.803 1.00 40.41 278 LYS A CA 1
ATOM 2266 C C . LYS A 1 278 ? 14.735 -2.041 61.479 1.00 40.41 278 LYS A C 1
ATOM 2268 O O . LYS A 1 278 ? 15.848 -1.664 61.821 1.00 40.41 278 LYS A O 1
ATOM 2273 N N . GLU A 1 279 ? 13.766 -1.277 60.980 1.00 39.31 279 GLU A N 1
ATOM 2274 C CA . GLU A 1 279 ? 13.634 0.193 61.007 1.00 39.31 279 GLU A CA 1
ATOM 2275 C C . GLU A 1 279 ? 13.948 1.001 59.731 1.00 39.31 279 GLU A C 1
ATOM 2277 O O . GLU A 1 279 ? 14.966 0.847 59.067 1.00 39.31 279 GLU A O 1
ATOM 2282 N N . ASP A 1 280 ? 12.970 1.880 59.483 1.00 39.72 280 ASP A N 1
ATOM 2283 C CA . ASP A 1 280 ? 12.974 3.170 58.800 1.00 39.72 280 ASP A CA 1
ATOM 2284 C C . ASP A 1 280 ? 13.036 3.270 57.268 1.00 39.72 280 ASP A C 1
ATOM 2286 O O . ASP A 1 280 ? 14.071 3.161 56.628 1.00 39.72 280 ASP A O 1
ATOM 2290 N N . GLY A 1 281 ? 11.879 3.660 56.716 1.00 38.75 281 GLY A N 1
ATOM 2291 C CA . GLY A 1 281 ? 11.741 5.016 56.179 1.00 38.75 281 GLY A CA 1
ATOM 2292 C C . GLY A 1 281 ? 12.147 5.256 54.721 1.00 38.75 281 GLY A C 1
ATOM 2293 O O . GLY A 1 281 ? 13.301 5.113 54.349 1.00 38.75 281 GLY A O 1
ATOM 2294 N N . ALA A 1 282 ? 11.181 5.804 53.974 1.00 38.72 282 ALA A N 1
ATOM 2295 C CA . ALA A 1 282 ? 11.296 6.522 52.698 1.00 38.72 282 ALA A CA 1
ATOM 2296 C C . ALA A 1 282 ? 11.233 5.705 51.387 1.00 38.72 282 ALA A C 1
ATOM 2298 O O . ALA A 1 282 ? 12.154 5.003 50.989 1.00 38.72 282 ALA A O 1
ATOM 2299 N N . ASP A 1 283 ? 10.097 5.875 50.701 1.00 45.34 283 ASP A N 1
ATOM 2300 C CA . ASP A 1 283 ? 9.961 6.231 49.281 1.00 45.34 283 ASP A CA 1
ATOM 2301 C C . ASP A 1 283 ? 11.045 5.744 48.299 1.00 45.34 283 ASP A C 1
ATOM 2303 O O . ASP A 1 283 ? 12.035 6.423 48.038 1.00 45.34 283 ASP A O 1
ATOM 2307 N N . VAL A 1 284 ? 10.774 4.614 47.628 1.00 46.66 284 VAL A N 1
ATOM 2308 C CA . VAL A 1 284 ? 11.568 4.097 46.491 1.00 46.66 284 VAL A CA 1
ATOM 2309 C C . VAL A 1 284 ? 10.659 3.749 45.302 1.00 46.66 284 VAL A C 1
ATOM 2311 O O . VAL A 1 284 ? 10.665 2.645 44.769 1.00 46.66 284 VAL A O 1
ATOM 2314 N N . PHE A 1 285 ? 9.849 4.713 44.865 1.00 42.06 285 PHE A N 1
ATOM 2315 C CA . PHE A 1 285 ? 9.336 4.759 43.489 1.00 42.06 285 PHE A CA 1
ATOM 2316 C C . PHE A 1 285 ? 9.540 6.169 42.931 1.00 42.06 285 PHE A C 1
ATOM 2318 O O . PHE A 1 285 ? 8.602 6.924 42.697 1.00 42.06 285 PHE A O 1
ATOM 2325 N N . SER A 1 286 ? 10.813 6.516 42.748 1.00 38.66 286 SER A N 1
ATOM 2326 C CA . SER A 1 286 ? 11.262 7.657 41.954 1.00 38.66 286 SER A CA 1
ATOM 2327 C C . SER A 1 286 ? 12.468 7.244 41.109 1.00 38.66 286 SER A C 1
ATOM 2329 O O . SER A 1 286 ? 13.352 6.535 41.585 1.00 38.66 286 SER A O 1
ATOM 2331 N N . SER A 1 287 ? 12.495 7.761 39.878 1.00 39.16 287 SER A N 1
ATOM 2332 C CA . SER A 1 287 ? 13.467 7.584 38.781 1.00 39.16 287 SER A CA 1
ATOM 2333 C C . SER A 1 287 ? 13.282 6.323 37.904 1.00 39.16 287 SER A C 1
ATOM 2335 O O . SER A 1 287 ? 13.151 5.216 38.401 1.00 39.16 287 SER A O 1
ATOM 2337 N N . GLY A 1 288 ? 13.225 6.401 36.570 1.00 37.84 288 GLY A N 1
ATOM 2338 C CA . GLY A 1 288 ? 13.462 7.540 35.686 1.00 37.84 288 GLY A CA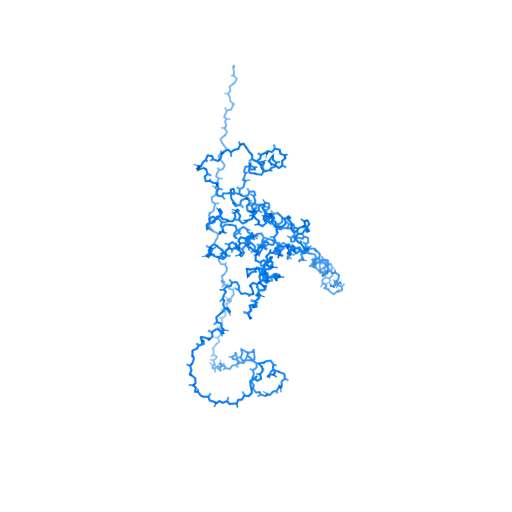 1
ATOM 2339 C C . GLY A 1 288 ? 12.748 7.390 34.342 1.00 37.84 288 GLY A C 1
ATOM 2340 O O . GLY A 1 288 ? 13.003 6.464 33.579 1.00 37.84 288 GLY A O 1
ATOM 2341 N N . PHE A 1 289 ? 11.883 8.357 34.047 1.00 39.00 289 PHE A N 1
ATOM 2342 C CA . PHE A 1 289 ? 11.720 8.876 32.696 1.00 39.00 289 PHE A CA 1
ATOM 2343 C C . PHE A 1 289 ? 12.367 10.256 32.714 1.00 39.00 289 PHE A C 1
ATOM 2345 O O . PHE A 1 289 ? 11.765 11.227 33.166 1.00 39.00 289 PHE A O 1
ATOM 2352 N N . SER A 1 290 ? 13.637 10.297 32.324 1.00 42.03 290 SER A N 1
ATOM 2353 C CA . SER A 1 290 ? 14.353 11.542 32.086 1.00 42.03 290 SER A CA 1
ATOM 2354 C C . SER A 1 290 ? 13.865 12.103 30.759 1.00 42.03 290 SER A C 1
ATOM 2356 O O . SER A 1 290 ? 14.106 11.535 29.693 1.00 42.03 290 SER A O 1
ATOM 2358 N N . ASP A 1 291 ? 13.103 13.178 30.887 1.00 43.38 291 ASP A N 1
ATOM 2359 C CA . ASP A 1 291 ? 12.696 14.101 29.845 1.00 43.38 291 ASP A CA 1
ATOM 2360 C C . ASP A 1 291 ? 13.922 14.951 29.486 1.00 43.38 291 ASP A C 1
ATOM 2362 O O . ASP A 1 291 ? 14.311 15.837 30.244 1.00 43.38 291 ASP A O 1
ATOM 2366 N N . ASP A 1 292 ? 14.585 14.618 28.378 1.00 44.03 292 ASP A N 1
ATOM 2367 C CA . ASP A 1 292 ? 15.652 15.440 27.802 1.00 44.03 292 ASP A CA 1
ATOM 2368 C C . ASP A 1 292 ? 15.057 16.256 26.652 1.00 44.03 292 ASP A C 1
ATOM 2370 O O . ASP A 1 292 ? 15.126 15.921 25.466 1.00 44.03 292 ASP A O 1
ATOM 2374 N N . SER A 1 293 ? 14.412 17.349 27.046 1.00 41.44 293 SER A N 1
ATOM 2375 C CA . SER A 1 293 ? 14.204 18.509 26.200 1.00 41.44 293 SER A CA 1
ATOM 2376 C C . SER A 1 293 ? 15.512 19.291 26.126 1.00 41.44 293 SER A C 1
ATOM 2378 O O . SER A 1 293 ? 15.933 19.873 27.123 1.00 41.44 293 SER A O 1
ATOM 2380 N N . ASN A 1 294 ? 16.115 19.375 24.941 1.00 42.22 294 ASN A N 1
ATOM 2381 C CA . ASN A 1 294 ? 17.000 20.486 24.628 1.00 42.22 294 ASN A CA 1
ATOM 2382 C C . ASN A 1 294 ? 16.827 20.950 23.176 1.00 42.22 294 ASN A C 1
ATOM 2384 O O . ASN A 1 294 ? 17.083 20.227 22.217 1.00 42.22 294 ASN A O 1
ATOM 2388 N N . ASP A 1 295 ? 16.414 22.213 23.103 1.00 43.69 295 ASP A N 1
ATOM 2389 C CA . ASP A 1 295 ? 16.958 23.243 22.224 1.00 43.69 295 ASP A CA 1
ATOM 2390 C C . ASP A 1 295 ? 16.500 23.300 20.754 1.00 43.69 295 ASP A C 1
ATOM 2392 O O . ASP A 1 295 ? 17.174 22.856 19.827 1.00 43.69 295 ASP A O 1
ATOM 2396 N N . ILE A 1 296 ? 15.369 23.983 20.528 1.00 44.03 296 ILE A N 1
ATOM 2397 C CA . ILE A 1 296 ? 15.131 24.735 19.287 1.00 44.03 296 ILE A CA 1
ATOM 2398 C C . ILE A 1 296 ? 14.700 26.160 19.653 1.00 44.03 296 ILE A C 1
ATOM 2400 O O . ILE A 1 296 ? 13.532 26.448 19.903 1.00 44.03 296 ILE A O 1
ATOM 2404 N N . GLY A 1 297 ? 15.706 27.034 19.702 1.00 41.03 297 GLY A N 1
ATOM 2405 C CA . GLY A 1 297 ? 15.717 28.376 19.121 1.00 41.03 297 GLY A CA 1
ATOM 2406 C C . GLY A 1 297 ? 14.425 29.190 19.170 1.00 41.03 297 GLY A C 1
ATOM 2407 O O . GLY A 1 297 ? 13.597 29.131 18.262 1.00 41.03 297 GLY A O 1
ATOM 2408 N N . LYS A 1 298 ? 14.348 30.088 20.157 1.00 38.28 298 LYS A N 1
ATOM 2409 C CA . LYS A 1 298 ? 13.554 31.317 20.064 1.00 38.28 298 LYS A CA 1
ATOM 2410 C C . LYS A 1 298 ? 14.081 32.159 18.897 1.00 38.28 298 LYS A C 1
ATOM 2412 O O . LYS A 1 298 ? 15.161 32.737 18.990 1.00 38.28 298 LYS A O 1
ATOM 2417 N N . SER A 1 299 ? 13.321 32.229 17.809 1.00 42.22 299 SER A N 1
ATOM 2418 C CA . SER A 1 299 ? 13.527 33.236 16.770 1.00 42.22 299 SER A CA 1
ATOM 2419 C C . SER A 1 299 ? 12.893 34.541 17.247 1.00 42.22 299 SER A C 1
ATOM 2421 O O . SER A 1 299 ? 11.688 34.608 17.492 1.00 42.22 299 SER A O 1
ATOM 2423 N N . TYR A 1 300 ? 13.743 35.542 17.461 1.00 48.34 300 TYR A N 1
ATOM 2424 C CA . TYR A 1 300 ? 13.367 36.913 17.766 1.00 48.34 300 TYR A CA 1
ATOM 2425 C C . TYR A 1 300 ? 12.599 37.511 16.582 1.00 48.34 300 TYR A C 1
ATOM 2427 O O . TYR A 1 300 ? 13.118 37.609 15.471 1.00 48.34 300 TYR A O 1
ATOM 2435 N N . SER A 1 301 ? 11.366 37.933 16.841 1.00 42.06 301 SER A N 1
ATOM 2436 C CA . SER A 1 301 ? 10.612 38.868 16.016 1.00 42.06 301 SER A CA 1
ATOM 2437 C C . SER A 1 301 ? 11.222 40.262 16.172 1.00 42.06 301 SER A C 1
ATOM 2439 O O . SER A 1 301 ? 10.987 40.935 17.174 1.00 42.06 301 SER A O 1
ATOM 2441 N N . ASP A 1 302 ? 12.028 40.663 15.192 1.00 45.84 302 ASP A N 1
ATOM 2442 C CA . ASP A 1 302 ? 12.565 42.017 15.060 1.00 45.84 302 ASP A CA 1
ATOM 2443 C C . ASP A 1 302 ? 11.588 42.831 14.186 1.00 45.84 302 ASP A C 1
ATOM 2445 O O . ASP A 1 302 ? 11.709 42.909 12.961 1.00 45.84 302 ASP A O 1
ATOM 2449 N N . GLU A 1 303 ? 10.539 43.374 14.815 1.00 48.53 303 GLU A N 1
ATOM 2450 C CA . GLU A 1 303 ? 9.662 44.384 14.213 1.00 48.53 303 GLU A CA 1
ATOM 2451 C C . GLU A 1 303 ? 10.433 45.706 14.098 1.00 48.53 303 GLU A C 1
ATOM 2453 O O . GLU A 1 303 ? 10.474 46.525 15.017 1.00 48.53 303 GLU A O 1
ATOM 2458 N N . ARG A 1 304 ? 11.045 45.941 12.934 1.00 46.44 304 ARG A N 1
ATOM 2459 C CA . ARG A 1 304 ? 11.499 47.280 12.548 1.00 46.44 304 ARG A CA 1
ATOM 2460 C C . ARG A 1 304 ? 10.309 48.116 12.093 1.00 46.44 304 ARG A C 1
ATOM 2462 O O . ARG A 1 304 ? 9.869 48.037 10.948 1.00 46.44 304 ARG A O 1
ATOM 2469 N N . LEU A 1 305 ? 9.847 48.959 13.007 1.00 52.09 305 LEU A N 1
ATOM 2470 C CA . LEU A 1 305 ? 9.045 50.145 12.732 1.00 52.09 305 LEU A CA 1
ATOM 2471 C C . LEU A 1 305 ? 9.816 51.088 11.793 1.00 52.09 305 LEU A C 1
ATOM 2473 O O . LEU A 1 305 ? 10.881 51.598 12.141 1.00 52.09 305 LEU A O 1
ATOM 2477 N N . LEU A 1 306 ? 9.269 51.324 10.601 1.00 57.75 306 LEU A N 1
ATOM 2478 C CA . LEU A 1 306 ? 9.677 52.416 9.720 1.00 57.75 306 LEU A CA 1
ATOM 2479 C C . LEU A 1 306 ? 9.013 53.720 10.198 1.00 57.75 306 LEU A C 1
ATOM 2481 O O . LEU A 1 306 ? 7.790 53.744 10.356 1.00 57.75 306 LEU A O 1
ATOM 2485 N N . PRO A 1 307 ? 9.763 54.818 10.390 1.00 58.50 307 PRO A N 1
ATOM 2486 C CA . PRO A 1 307 ? 9.169 56.128 10.601 1.00 58.50 307 PRO A CA 1
ATOM 2487 C C . PRO A 1 307 ? 8.649 56.681 9.267 1.00 58.50 307 PRO A C 1
ATOM 2489 O O . PRO A 1 307 ? 9.418 57.063 8.387 1.00 58.50 307 PRO A O 1
ATOM 2492 N N . SER A 1 308 ? 7.323 56.727 9.128 1.00 52.59 308 SER A N 1
ATOM 2493 C CA . SER A 1 308 ? 6.641 57.535 8.117 1.00 52.59 308 SER A CA 1
ATOM 2494 C C . SER A 1 308 ? 6.575 58.973 8.618 1.00 52.59 308 SER A C 1
ATOM 2496 O O . SER A 1 308 ? 5.796 59.289 9.514 1.00 52.59 308 SER A O 1
ATOM 2498 N N . GLY A 1 309 ? 7.398 59.838 8.039 1.00 56.50 309 GLY A N 1
ATOM 2499 C CA . GLY A 1 309 ? 7.330 61.276 8.241 1.00 56.50 309 GLY A CA 1
ATOM 2500 C C . GLY A 1 309 ? 7.947 61.996 7.055 1.00 56.50 309 GLY A C 1
ATOM 2501 O O . GLY A 1 309 ? 9.167 62.036 6.935 1.00 56.50 309 GLY A O 1
ATOM 2502 N N . ASN A 1 310 ? 7.101 62.545 6.184 1.00 50.75 310 ASN A N 1
ATOM 2503 C CA . ASN A 1 310 ? 7.320 63.879 5.638 1.00 50.75 310 ASN A CA 1
ATOM 2504 C C . ASN A 1 310 ? 6.058 64.392 4.939 1.00 50.75 310 ASN A C 1
ATOM 2506 O O . ASN A 1 310 ? 5.695 63.927 3.861 1.00 50.75 310 ASN A O 1
ATOM 2510 N N . ASP A 1 311 ? 5.447 65.387 5.575 1.00 60.34 311 ASP A N 1
ATOM 2511 C CA . ASP A 1 311 ? 4.685 66.438 4.916 1.00 60.34 311 ASP A CA 1
ATOM 2512 C C . ASP A 1 311 ? 5.669 67.478 4.362 1.00 60.34 311 ASP A C 1
ATOM 2514 O O . ASP A 1 311 ? 6.459 68.045 5.126 1.00 60.34 311 ASP A O 1
ATOM 2518 N N . ARG A 1 312 ? 5.602 67.734 3.053 1.00 56.38 312 ARG A N 1
ATOM 2519 C CA . ARG A 1 312 ? 5.708 69.053 2.401 1.00 56.38 312 ARG A CA 1
ATOM 2520 C C . ARG A 1 312 ? 5.540 68.930 0.893 1.00 56.38 312 ARG A C 1
ATOM 2522 O O . ARG A 1 312 ? 6.213 68.063 0.299 1.00 56.38 312 ARG A O 1
#

Foldseek 3Di:
DDDDDDPPDPPDDPPPDPPPPCCPPPVNVVVLVLLQVLVVLVVLDDLVLLLVLLVLLVVLVVQLVVQLVVQLCCQQCVVQVVCCVPPVDNPDPPNVVSNVVSNVSSVVSSVVSSQVSLVVSLCVLVVPCVLVVVVVVPPPDDDPPPDDPPPDPSDDSSSSSNSNCVSCDSPPSVLSSLQSVLCSVPVVLHFDNSVVVVVVCSVPVDCPDGCSVPVPPSPCPPVPPPPDPPDDDDDDDDDDDPDDPVVVVVVPDDDDDDPVVVVVVVPPDDDDDDDDDDDDDDDDPDDDPDDDDDDDDDDDDPPDDDDDDDDD

pLDDT: mean 71.36, std 22.69, range [34.47, 98.0]

Secondary structure (DSSP, 8-state):
--------------------TTTTSHHHHHHHHHHHHHHHHHHT--HHHHHHHHHHHHHHHHHHHHHHHHHHHHHHHHHHHHHHHHHS--TT--HHHHHHHHHHHHHHHHHHHHHHHHHHHHHTT-TTSHHHHHHHHTTSS--TTS----TT----HHHHHHHHHHHHTTS-HHHHHHHHHHHHH-GGGSPPPHHHHHHHHHHH------HHHH-S-SS-SSTTSS------------------HHHHHHS--S----HHHHHHHTTSS-------------------------------------------

Radius of gyration: 33.83 Å; chains: 1; bounding box: 54×126×114 Å

Sequence (312 aa):
MLGKEESQNAHSGQEIENELPFMERPWFKKAYEKAIEFHERDELLDARDRLELSKAYRSIAKAQMWGGWLGFSTVFFTPFAYRYYKTNAIKGVRVPRNFVLGVMALFFATNIAGRSMYKRKLNERDPTGALNDSYANNYGDNDFEAAQPDQTQEVPRNQRQYDMMRLLNLGAPSKWSMYFYITYQNPERRLPDPKVKLEQIKKSGVFNGSPFLNQRDPIGLYRNKGKKSSGRNEWGKDDNDSLSSWEKVRNGEDGSLSSWENIRSLGKGQLQAPDAQKEDGADVFSSGFSDDSNDIGKSYSDERLLPSGNDR